Protein AF-A0A9P5RFR4-F1 (afdb_monomer_lite)

Radius of gyration: 17.49 Å; chains: 1; bounding box: 47×39×43 Å

pLDDT: mean 76.31, std 10.12, range [48.72, 90.56]

Structure (mmCIF, N/CA/C/O backbone):
data_AF-A0A9P5RFR4-F1
#
_entry.id   AF-A0A9P5RFR4-F1
#
loop_
_atom_site.group_PDB
_atom_site.id
_atom_site.type_symbol
_atom_site.label_atom_id
_atom_site.label_alt_id
_atom_site.label_comp_id
_atom_site.label_asym_id
_atom_site.label_entity_id
_atom_site.label_seq_id
_atom_site.pdbx_PDB_ins_code
_atom_site.Cartn_x
_atom_site.Cartn_y
_atom_site.Cartn_z
_atom_site.occupancy
_atom_site.B_iso_or_equiv
_atom_site.auth_seq_id
_atom_site.auth_comp_id
_atom_site.auth_asym_id
_atom_site.auth_atom_id
_atom_site.pdbx_PDB_model_num
ATOM 1 N N . MET A 1 1 ? 25.884 -5.441 2.418 1.00 59.91 1 MET A N 1
ATOM 2 C CA . MET A 1 1 ? 25.014 -5.527 1.224 1.00 59.91 1 MET A CA 1
ATOM 3 C C . MET A 1 1 ? 25.621 -4.673 0.125 1.00 59.91 1 MET A C 1
ATOM 5 O O . MET A 1 1 ? 25.937 -3.526 0.399 1.00 59.91 1 MET A O 1
ATOM 9 N N . GLY A 1 2 ? 25.816 -5.210 -1.082 1.00 60.06 2 GLY A N 1
ATOM 10 C CA . GLY A 1 2 ? 26.403 -4.488 -2.225 1.00 60.06 2 GLY A CA 1
ATOM 11 C C . GLY A 1 2 ? 25.474 -3.459 -2.882 1.00 60.06 2 GLY A C 1
ATOM 12 O O . GLY A 1 2 ? 25.513 -3.308 -4.097 1.00 60.06 2 GLY A O 1
ATOM 13 N N . ILE A 1 3 ? 24.608 -2.799 -2.108 1.00 62.34 3 ILE A N 1
ATOM 14 C CA . ILE A 1 3 ? 23.702 -1.766 -2.615 1.00 62.34 3 ILE A CA 1
ATOM 15 C C . ILE A 1 3 ? 24.493 -0.448 -2.650 1.00 62.34 3 ILE A C 1
ATOM 17 O O . ILE A 1 3 ? 24.988 -0.027 -1.601 1.00 62.34 3 ILE A O 1
ATOM 21 N N . PRO A 1 4 ? 24.661 0.191 -3.822 1.00 65.25 4 PRO A N 1
ATOM 22 C CA . PRO A 1 4 ? 25.277 1.510 -3.921 1.00 65.25 4 PRO A CA 1
ATOM 23 C C . PRO A 1 4 ? 24.532 2.536 -3.058 1.00 65.25 4 PRO A C 1
ATOM 25 O O . PRO A 1 4 ? 23.321 2.430 -2.867 1.00 65.25 4 PRO A O 1
ATOM 28 N N . GLY A 1 5 ? 25.243 3.548 -2.552 1.00 65.81 5 GLY A N 1
ATOM 29 C CA . GLY A 1 5 ? 24.602 4.657 -1.841 1.00 65.81 5 GLY A CA 1
ATOM 30 C C . GLY A 1 5 ? 23.569 5.385 -2.723 1.00 65.81 5 GLY A C 1
ATOM 31 O O . GLY A 1 5 ? 23.689 5.337 -3.951 1.00 65.81 5 GLY A O 1
ATOM 32 N N . PRO A 1 6 ? 22.571 6.069 -2.129 1.00 64.62 6 PRO A N 1
ATOM 33 C CA . PRO A 1 6 ? 21.540 6.772 -2.884 1.00 64.62 6 PRO A CA 1
ATOM 34 C C . PRO A 1 6 ? 22.154 7.766 -3.875 1.00 64.62 6 PRO A C 1
ATOM 36 O O . PRO A 1 6 ? 22.923 8.648 -3.494 1.00 64.62 6 PRO A O 1
ATOM 39 N N . LEU A 1 7 ? 21.789 7.642 -5.149 1.00 63.62 7 LEU A N 1
ATOM 40 C CA . LEU A 1 7 ? 22.052 8.662 -6.158 1.00 63.62 7 LEU A CA 1
ATOM 41 C C . LEU A 1 7 ? 20.819 9.562 -6.204 1.00 63.62 7 LEU A C 1
ATOM 43 O O . LEU A 1 7 ? 19.751 9.122 -6.626 1.00 63.62 7 LEU A O 1
ATOM 47 N N . GLY A 1 8 ? 20.945 10.793 -5.705 1.00 63.56 8 GLY A N 1
ATOM 48 C CA . GLY A 1 8 ? 19.816 11.718 -5.607 1.00 63.56 8 GLY A CA 1
ATOM 49 C C . GLY A 1 8 ? 19.079 11.886 -6.941 1.00 63.56 8 GLY A C 1
ATOM 50 O O . GLY A 1 8 ? 19.713 11.967 -7.990 1.00 63.56 8 GLY A O 1
ATOM 51 N N . GLY A 1 9 ? 17.744 11.915 -6.890 1.00 65.62 9 GLY A N 1
ATOM 52 C CA . GLY A 1 9 ? 16.885 12.082 -8.070 1.00 65.62 9 GLY A CA 1
ATOM 53 C C . GLY A 1 9 ? 16.662 10.822 -8.914 1.00 65.62 9 GLY A C 1
ATOM 54 O O . GLY A 1 9 ? 15.984 10.901 -9.930 1.00 65.62 9 GLY A O 1
ATOM 55 N N . HIS A 1 10 ? 17.193 9.660 -8.521 1.00 74.50 10 HIS A N 1
ATOM 56 C CA . HIS A 1 10 ? 17.002 8.410 -9.260 1.00 74.50 10 HIS A CA 1
ATOM 57 C C . HIS A 1 10 ? 16.338 7.333 -8.410 1.00 74.50 10 HIS A C 1
ATOM 59 O O . HIS A 1 10 ? 16.738 7.101 -7.268 1.00 74.50 10 HIS A O 1
ATOM 65 N N . LEU A 1 11 ? 15.411 6.587 -9.013 1.00 78.12 11 LEU A N 1
ATOM 66 C CA . LEU A 1 11 ? 14.945 5.327 -8.446 1.00 78.12 11 LEU A CA 1
ATOM 67 C C . LEU A 1 11 ? 15.770 4.142 -8.976 1.00 78.12 11 LEU A C 1
ATOM 69 O O . LEU A 1 11 ? 15.926 3.942 -10.185 1.00 78.12 11 LEU A O 1
ATOM 73 N N . GLN A 1 12 ? 16.312 3.347 -8.054 1.00 80.12 12 GLN A N 1
ATOM 74 C CA . GLN A 1 12 ? 17.014 2.095 -8.337 1.00 80.12 12 GLN A CA 1
ATOM 75 C C . GLN A 1 12 ? 16.334 0.966 -7.577 1.00 80.12 12 GLN A C 1
ATOM 77 O O . GLN A 1 12 ? 16.091 1.082 -6.377 1.00 80.12 12 GLN A O 1
ATOM 82 N N . VAL A 1 13 ? 16.042 -0.128 -8.273 1.00 79.75 13 VAL A N 1
ATOM 83 C CA . VAL A 1 13 ? 15.411 -1.301 -7.668 1.00 79.75 13 VAL A CA 1
ATOM 84 C C . VAL A 1 13 ? 16.367 -2.474 -7.745 1.00 79.75 13 VAL A C 1
ATOM 86 O O . VAL A 1 13 ? 16.979 -2.730 -8.784 1.00 79.75 13 VAL A O 1
ATOM 89 N N . PHE A 1 14 ? 16.484 -3.183 -6.628 1.00 81.69 14 PHE A N 1
ATOM 90 C CA . PHE A 1 14 ? 17.319 -4.363 -6.483 1.00 81.69 14 PHE A CA 1
ATOM 91 C C . PHE A 1 14 ? 16.462 -5.534 -6.010 1.00 81.69 14 PHE A C 1
ATOM 93 O O . PHE A 1 14 ? 15.569 -5.359 -5.182 1.00 81.69 14 PHE A O 1
ATOM 100 N N . SER A 1 15 ? 16.756 -6.731 -6.504 1.00 78.31 15 SER A N 1
ATOM 101 C CA . SER A 1 15 ? 16.204 -7.980 -5.993 1.00 78.31 15 SER A CA 1
ATOM 102 C C . SER A 1 15 ? 17.200 -8.618 -5.042 1.00 78.31 15 SER A C 1
ATOM 104 O O . SER A 1 15 ? 18.406 -8.601 -5.295 1.00 78.31 15 SER A O 1
ATOM 106 N N . VAL A 1 16 ? 16.693 -9.236 -3.982 1.00 77.12 16 VAL A N 1
ATOM 107 C CA . VAL A 1 16 ? 17.491 -10.048 -3.067 1.00 77.12 16 VAL A CA 1
ATOM 108 C C . VAL A 1 16 ? 16.859 -11.430 -3.012 1.00 77.12 16 VAL A C 1
ATOM 110 O O . VAL A 1 16 ? 15.673 -11.563 -2.717 1.00 77.12 16 VAL A O 1
ATOM 113 N N . ALA A 1 17 ? 17.639 -12.459 -3.330 1.00 74.19 17 ALA A N 1
ATOM 114 C CA . ALA A 1 17 ? 17.174 -13.832 -3.232 1.00 74.19 17 ALA A CA 1
ATOM 115 C C . ALA A 1 17 ? 17.210 -14.281 -1.762 1.00 74.19 17 ALA A C 1
ATOM 117 O O . ALA A 1 17 ? 18.242 -14.184 -1.101 1.00 74.19 17 ALA A O 1
ATOM 118 N N . LEU A 1 18 ? 16.077 -14.763 -1.244 1.00 72.75 18 LEU A N 1
ATOM 119 C CA . LEU A 1 18 ? 15.946 -15.198 0.155 1.00 72.75 18 LEU A CA 1
ATOM 120 C C . LEU A 1 18 ? 16.369 -16.660 0.384 1.00 72.75 18 LEU A C 1
ATOM 122 O O . LEU A 1 18 ? 16.330 -17.147 1.507 1.00 72.75 18 LEU A O 1
ATOM 126 N N . ASN A 1 19 ? 16.771 -17.374 -0.668 1.00 76.56 19 ASN A N 1
ATOM 127 C CA . ASN A 1 19 ? 17.153 -18.787 -0.611 1.00 76.56 19 ASN A CA 1
ATOM 128 C C . ASN A 1 19 ? 18.567 -19.038 -0.046 1.00 76.56 19 ASN A C 1
ATOM 130 O O . ASN A 1 19 ? 18.929 -20.194 0.156 1.00 76.56 19 ASN A O 1
ATOM 134 N N . ALA A 1 20 ? 19.355 -17.990 0.213 1.00 65.56 20 ALA A N 1
ATOM 135 C CA . ALA A 1 20 ? 20.672 -18.073 0.845 1.00 65.56 20 ALA A CA 1
ATOM 136 C C . ALA A 1 20 ? 20.887 -16.868 1.790 1.00 65.56 20 ALA A C 1
ATOM 138 O O . ALA A 1 20 ? 21.514 -15.880 1.397 1.00 65.56 20 ALA A O 1
ATOM 139 N N . PRO A 1 21 ? 20.343 -16.908 3.024 1.00 59.78 21 PRO A N 1
ATOM 140 C CA . PRO A 1 21 ? 20.325 -15.760 3.939 1.00 59.78 21 PRO A CA 1
ATOM 141 C C . PRO A 1 21 ? 21.724 -15.278 4.358 1.00 59.78 21 PRO A C 1
ATOM 143 O O . PRO A 1 21 ? 21.894 -14.103 4.674 1.00 59.78 21 PRO A O 1
ATOM 146 N N . ASP A 1 22 ? 22.736 -16.145 4.285 1.00 65.44 22 ASP A N 1
ATOM 147 C CA . ASP A 1 22 ? 24.124 -15.803 4.624 1.00 65.44 22 ASP A CA 1
ATOM 148 C C . ASP A 1 22 ? 24.857 -15.062 3.489 1.00 65.44 22 ASP A C 1
ATOM 150 O O . ASP A 1 22 ? 25.919 -14.474 3.694 1.00 65.44 22 ASP A O 1
ATOM 154 N N . THR A 1 23 ? 24.285 -15.047 2.280 1.00 61.81 23 THR A N 1
ATOM 155 C CA . THR A 1 23 ? 24.855 -14.401 1.089 1.00 61.81 23 THR A CA 1
ATOM 156 C C . THR A 1 23 ? 23.807 -13.548 0.382 1.00 61.81 23 THR A C 1
ATOM 158 O O . THR A 1 23 ? 23.532 -13.730 -0.805 1.00 61.81 23 THR A O 1
ATOM 161 N N . LEU A 1 24 ? 23.205 -12.601 1.108 1.00 67.94 24 LEU A N 1
ATOM 162 C CA . LEU A 1 24 ? 22.269 -11.624 0.543 1.00 67.94 24 LEU A CA 1
ATOM 163 C C . LEU A 1 24 ? 23.008 -10.673 -0.417 1.00 67.94 24 LEU A C 1
ATOM 165 O O . LEU A 1 24 ? 23.463 -9.584 -0.047 1.00 67.94 24 LEU A O 1
ATOM 169 N N . VAL A 1 25 ? 23.153 -11.105 -1.669 1.00 77.44 25 VAL A N 1
ATOM 170 C CA . VAL A 1 25 ? 23.670 -10.290 -2.770 1.00 77.44 25 VAL A CA 1
ATOM 171 C C . VAL A 1 25 ? 22.486 -9.623 -3.459 1.00 77.44 25 VAL A C 1
ATOM 173 O O . VAL A 1 25 ? 21.620 -10.288 -4.021 1.00 77.44 25 VAL A O 1
ATOM 176 N N . ALA A 1 26 ? 22.452 -8.294 -3.403 1.00 79.38 26 ALA A N 1
ATOM 177 C CA . ALA A 1 26 ? 21.474 -7.501 -4.130 1.00 79.38 26 ALA A CA 1
ATOM 178 C C . ALA A 1 26 ? 21.838 -7.471 -5.622 1.00 79.38 26 ALA A C 1
ATOM 180 O O . ALA A 1 26 ? 22.958 -7.105 -5.982 1.00 79.38 26 ALA A O 1
ATOM 181 N N . THR A 1 27 ? 20.897 -7.836 -6.488 1.00 81.88 27 THR A N 1
ATOM 182 C CA . THR A 1 27 ? 21.052 -7.763 -7.946 1.00 81.88 27 THR A CA 1
ATOM 183 C C . THR A 1 27 ? 20.254 -6.575 -8.480 1.00 81.88 27 THR A C 1
ATOM 185 O O . THR A 1 27 ? 19.075 -6.465 -8.148 1.00 81.88 27 THR A O 1
ATOM 188 N N . PRO A 1 28 ? 20.846 -5.672 -9.283 1.00 80.81 28 PRO A N 1
ATOM 189 C CA . PRO A 1 28 ? 20.097 -4.588 -9.913 1.00 80.81 28 PRO A CA 1
ATOM 190 C C . PRO A 1 28 ? 19.003 -5.148 -10.829 1.00 80.81 28 PRO A C 1
ATOM 192 O O . PRO A 1 28 ? 19.283 -5.984 -11.684 1.00 80.81 28 PRO A O 1
ATOM 195 N N . VAL A 1 29 ? 17.773 -4.672 -10.654 1.00 81.06 29 VAL A N 1
ATOM 196 C CA . VAL A 1 29 ? 16.603 -5.060 -11.462 1.00 81.06 29 VAL A CA 1
ATOM 197 C C . VAL A 1 29 ? 16.269 -3.969 -12.464 1.00 81.06 29 VAL A C 1
ATOM 199 O O . VAL A 1 29 ? 15.939 -4.256 -13.606 1.00 81.06 29 VAL A O 1
ATOM 202 N N . GLY A 1 30 ? 16.383 -2.709 -12.054 1.00 76.12 30 GLY A N 1
ATOM 203 C CA . GLY A 1 30 ? 16.073 -1.584 -12.916 1.00 76.12 30 GLY A CA 1
ATOM 204 C C . GLY A 1 30 ? 16.635 -0.281 -12.377 1.00 76.12 30 GLY A C 1
ATOM 205 O O . GLY A 1 30 ? 16.820 -0.104 -11.168 1.00 76.12 30 GLY A O 1
ATOM 206 N N . LYS A 1 31 ? 16.882 0.647 -13.299 1.00 76.19 31 LYS A N 1
ATOM 207 C CA . LYS A 1 31 ? 17.181 2.043 -13.000 1.00 76.19 31 L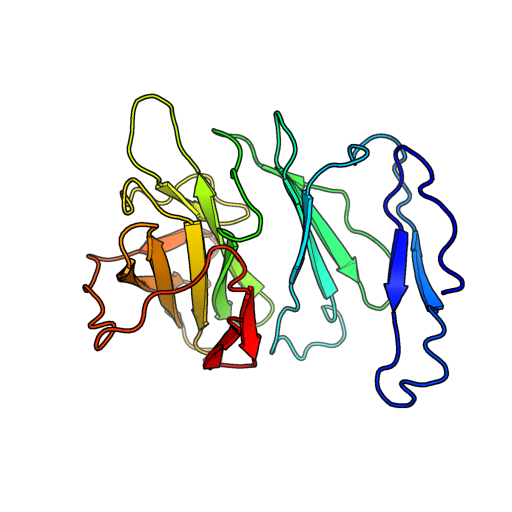YS A CA 1
ATOM 208 C C . LYS A 1 31 ? 16.239 2.920 -13.806 1.00 76.19 31 LYS A C 1
ATOM 210 O O . LYS A 1 31 ? 16.100 2.747 -15.015 1.00 76.19 31 LYS A O 1
ATOM 215 N N . GLU A 1 32 ? 15.622 3.864 -13.126 1.00 71.62 32 GLU A N 1
ATOM 216 C CA . GLU A 1 32 ? 14.763 4.844 -13.760 1.00 71.62 32 GLU A CA 1
ATOM 217 C C . GLU A 1 32 ? 15.539 5.738 -14.746 1.00 71.62 32 GLU A C 1
ATOM 219 O O . GLU A 1 32 ? 16.709 6.076 -14.535 1.00 71.62 32 GLU A O 1
ATOM 224 N N . GLN A 1 33 ? 14.863 6.140 -15.824 1.00 66.06 33 GLN A N 1
ATOM 225 C CA . GLN A 1 33 ? 15.418 6.988 -16.876 1.00 66.06 33 GLN A CA 1
ATOM 226 C C . GLN A 1 33 ? 15.203 8.499 -16.645 1.00 66.06 33 GLN A C 1
ATOM 228 O O . GLN A 1 33 ? 15.908 9.295 -17.262 1.00 66.06 33 GLN A O 1
ATOM 233 N N . VAL A 1 34 ? 14.285 8.918 -15.758 1.00 68.44 34 VAL A N 1
ATOM 234 C CA . VAL A 1 34 ? 13.906 10.335 -15.567 1.00 68.44 34 VAL A CA 1
ATOM 235 C C . VAL A 1 34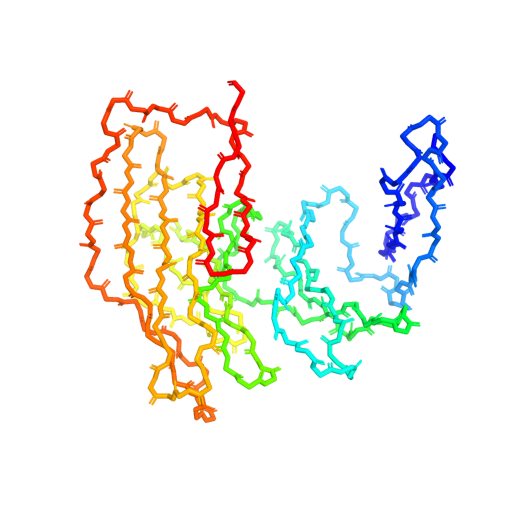 ? 14.408 10.882 -14.223 1.00 68.44 34 VAL A C 1
ATOM 237 O O . VAL A 1 34 ? 13.790 10.726 -13.185 1.00 68.44 34 VAL A O 1
ATOM 240 N N . ALA A 1 35 ? 15.535 11.592 -14.240 1.00 66.25 35 ALA A N 1
ATOM 241 C CA . ALA A 1 35 ? 16.310 11.962 -13.044 1.00 66.25 35 ALA A CA 1
ATOM 242 C C . ALA A 1 35 ? 15.693 13.013 -12.083 1.00 66.25 35 ALA A C 1
ATOM 244 O O . ALA A 1 35 ? 16.395 13.520 -11.207 1.00 66.25 35 ALA A O 1
ATOM 245 N N . THR A 1 36 ? 14.436 13.426 -12.261 1.00 73.44 36 THR A N 1
ATOM 246 C CA . THR A 1 36 ? 13.852 14.562 -11.514 1.00 73.44 36 THR A CA 1
ATOM 247 C C . THR A 1 36 ? 12.487 14.288 -10.898 1.00 73.44 36 THR A C 1
ATOM 249 O O . THR A 1 36 ? 11.940 15.170 -10.236 1.00 73.44 36 THR A O 1
ATOM 252 N N . THR A 1 37 ? 11.928 13.094 -11.089 1.00 78.44 37 THR A N 1
ATOM 253 C CA . THR A 1 37 ? 10.571 12.796 -10.620 1.00 78.44 37 THR A CA 1
ATOM 254 C C . THR A 1 37 ? 10.543 12.307 -9.174 1.00 78.44 37 THR A C 1
ATOM 256 O O . THR A 1 37 ? 9.600 12.609 -8.447 1.00 78.44 37 THR A O 1
ATOM 259 N N . TRP A 1 38 ? 11.583 11.602 -8.721 1.00 80.81 38 TRP A N 1
ATOM 260 C CA . TRP A 1 38 ? 11.599 10.991 -7.391 1.00 80.81 38 TRP A CA 1
ATOM 261 C C . TRP A 1 38 ? 12.359 11.850 -6.391 1.00 80.81 38 TRP A C 1
ATOM 263 O O . TRP A 1 38 ? 13.513 12.233 -6.594 1.00 80.81 38 TRP A O 1
ATOM 273 N N . ALA A 1 39 ? 11.708 12.121 -5.266 1.00 79.88 39 ALA A N 1
ATOM 274 C CA . ALA A 1 39 ? 12.302 12.848 -4.163 1.00 79.88 39 ALA A CA 1
ATOM 275 C C . ALA A 1 39 ? 13.258 11.950 -3.365 1.00 79.88 39 ALA A C 1
ATOM 277 O O . ALA A 1 39 ? 12.958 10.791 -3.067 1.00 79.88 39 ALA A O 1
ATOM 278 N N . VAL A 1 40 ? 14.395 12.526 -2.976 1.00 76.31 40 VAL A N 1
ATOM 279 C CA . VAL A 1 40 ? 15.325 11.922 -2.015 1.00 76.31 40 VAL A CA 1
ATOM 280 C C . VAL A 1 40 ? 14.637 11.867 -0.643 1.00 76.31 40 VAL A C 1
ATOM 282 O O . VAL A 1 40 ? 13.925 12.800 -0.273 1.00 76.31 40 VAL A O 1
ATOM 285 N N . ASP A 1 41 ? 14.797 10.752 0.074 1.00 75.81 41 ASP A N 1
ATOM 286 C CA . ASP A 1 41 ? 14.226 10.479 1.409 1.00 75.81 41 ASP A CA 1
ATOM 287 C C . ASP A 1 41 ? 12.689 10.414 1.508 1.00 75.81 41 ASP A C 1
ATOM 289 O O . ASP A 1 41 ? 12.125 10.350 2.605 1.00 75.81 41 ASP A O 1
ATOM 293 N N . ALA A 1 42 ? 11.975 10.402 0.381 1.00 82.25 42 ALA A N 1
ATOM 294 C CA . ALA A 1 42 ? 10.536 10.172 0.398 1.00 82.25 42 ALA A CA 1
ATOM 295 C C . ALA A 1 42 ? 10.209 8.699 0.693 1.00 82.25 42 ALA A C 1
ATOM 297 O O . ALA A 1 42 ? 10.926 7.781 0.291 1.00 82.25 42 ALA A O 1
ATOM 298 N N . LYS A 1 43 ? 9.090 8.466 1.391 1.00 85.12 43 LYS A N 1
ATOM 299 C CA . LYS A 1 43 ? 8.647 7.109 1.735 1.00 85.12 43 LYS A CA 1
ATOM 300 C C . LYS A 1 43 ? 8.251 6.371 0.461 1.00 85.12 43 LYS A C 1
ATOM 302 O O . LYS A 1 43 ? 7.353 6.822 -0.249 1.00 85.12 43 LYS A O 1
ATOM 307 N N . LEU A 1 44 ? 8.895 5.236 0.212 1.00 86.56 44 LEU A N 1
ATOM 308 C CA . LEU A 1 44 ? 8.618 4.357 -0.917 1.00 86.56 44 LEU A CA 1
ATOM 309 C C . LEU A 1 44 ? 7.953 3.069 -0.423 1.00 86.56 44 LEU A C 1
ATOM 311 O O . LEU A 1 44 ? 8.274 2.570 0.656 1.00 86.56 44 LEU A O 1
ATOM 315 N N . ALA A 1 45 ? 7.049 2.522 -1.223 1.00 84.88 45 ALA A N 1
ATOM 316 C CA . ALA A 1 45 ? 6.577 1.157 -1.081 1.00 84.88 45 ALA A CA 1
ATOM 317 C C . ALA A 1 45 ? 6.461 0.476 -2.443 1.00 84.88 45 ALA A C 1
ATOM 319 O O . ALA A 1 45 ? 6.271 1.128 -3.472 1.00 84.88 45 ALA A O 1
ATOM 320 N N . CYS A 1 46 ? 6.585 -0.846 -2.407 1.00 83.69 46 CYS A N 1
ATOM 321 C CA . CYS A 1 46 ? 6.518 -1.728 -3.558 1.00 83.69 46 CYS A CA 1
ATOM 322 C C . CYS A 1 46 ? 5.375 -2.714 -3.326 1.00 83.69 46 CYS A C 1
ATOM 324 O O . CYS A 1 46 ? 5.362 -3.395 -2.301 1.00 83.69 46 CYS A O 1
ATOM 326 N N . PHE A 1 47 ? 4.446 -2.813 -4.271 1.00 81.06 47 PHE A N 1
ATOM 327 C CA . PHE A 1 47 ? 3.320 -3.736 -4.195 1.00 81.06 47 PHE A CA 1
ATOM 328 C C . PHE A 1 47 ? 3.357 -4.675 -5.390 1.00 81.06 47 PHE A C 1
ATOM 330 O O . PHE A 1 47 ? 3.415 -4.246 -6.542 1.00 81.06 47 PHE A O 1
ATOM 337 N N . SER A 1 48 ? 3.334 -5.973 -5.114 1.00 76.94 48 SER A N 1
ATOM 338 C CA . SER A 1 48 ? 3.179 -6.985 -6.151 1.00 76.94 48 SER A CA 1
ATOM 339 C C . SER A 1 48 ? 1.710 -7.101 -6.543 1.00 76.94 48 SER A C 1
ATOM 341 O O . SER A 1 48 ? 0.848 -7.193 -5.670 1.00 76.94 48 SER A O 1
ATOM 343 N N . TYR A 1 49 ? 1.433 -7.213 -7.836 1.00 75.25 49 TYR A N 1
ATOM 344 C CA . TYR A 1 49 ? 0.110 -7.553 -8.350 1.00 75.25 49 TYR A CA 1
ATOM 345 C C . TYR A 1 49 ? -0.131 -9.062 -8.178 1.00 75.25 49 TYR A C 1
ATOM 347 O O . TYR A 1 49 ? -0.030 -9.817 -9.139 1.00 75.25 49 TYR A O 1
ATOM 355 N N . GLY A 1 50 ? -0.365 -9.516 -6.941 1.00 61.06 50 GLY A N 1
ATOM 356 C CA . GLY A 1 50 ? -0.178 -10.899 -6.458 1.00 61.06 50 GLY A CA 1
ATOM 357 C C . GLY A 1 50 ? -0.839 -12.077 -7.204 1.00 61.06 50 GLY A C 1
ATOM 358 O O . GLY A 1 50 ? -0.666 -13.210 -6.766 1.00 61.06 50 GLY A O 1
ATOM 359 N N . ALA A 1 51 ? -1.560 -11.866 -8.309 1.00 53.78 51 ALA A N 1
ATOM 360 C CA . ALA A 1 51 ? -2.141 -12.926 -9.141 1.00 53.78 51 ALA A CA 1
ATOM 361 C C . ALA A 1 51 ? -2.351 -12.557 -10.623 1.00 53.78 51 ALA A C 1
ATOM 363 O O . ALA A 1 51 ? -3.017 -13.296 -11.349 1.00 53.78 51 ALA A O 1
ATOM 364 N N . ILE A 1 52 ? -1.803 -11.435 -11.100 1.00 61.62 52 ILE A N 1
ATOM 365 C CA . ILE A 1 52 ? -1.859 -11.108 -12.529 1.00 61.62 52 ILE A CA 1
ATOM 366 C C . ILE A 1 52 ? -0.812 -11.981 -13.236 1.00 61.62 52 ILE A C 1
ATOM 368 O O . ILE A 1 52 ? 0.347 -11.610 -13.368 1.00 61.62 52 ILE A O 1
ATOM 372 N N . THR A 1 53 ? -1.206 -13.191 -13.645 1.00 51.03 53 THR A N 1
ATOM 373 C CA . THR A 1 53 ? -0.298 -14.211 -14.208 1.00 51.03 53 THR A CA 1
ATOM 374 C C . THR A 1 53 ? 0.120 -13.945 -15.654 1.00 51.03 53 THR A C 1
ATOM 376 O O . THR A 1 53 ? 0.866 -14.730 -16.242 1.00 51.03 53 THR A O 1
ATOM 379 N N . SER A 1 54 ? -0.385 -12.885 -16.284 1.00 55.25 54 SER A N 1
ATOM 380 C CA . SER A 1 54 ? 0.031 -12.524 -17.635 1.00 55.25 54 SER A CA 1
ATOM 381 C C . SER A 1 54 ? 1.474 -12.024 -17.610 1.00 55.25 54 SER A C 1
ATOM 383 O O . SER A 1 54 ? 1.762 -10.979 -17.034 1.00 55.25 54 SER A O 1
ATOM 385 N N . LEU A 1 55 ? 2.363 -12.746 -18.295 1.00 48.84 55 LEU A N 1
ATOM 386 C CA . LEU A 1 55 ? 3.808 -12.484 -18.364 1.00 48.84 55 LEU A CA 1
ATOM 387 C C . LEU A 1 55 ? 4.175 -11.047 -18.787 1.00 48.84 55 LEU A C 1
ATOM 389 O O . LEU A 1 55 ? 5.246 -10.568 -18.429 1.00 48.84 55 LEU A O 1
ATOM 393 N N . GLN A 1 56 ? 3.293 -10.347 -19.511 1.00 50.88 56 GLN A N 1
ATOM 394 C CA . GLN A 1 56 ? 3.473 -8.935 -19.882 1.00 50.88 56 GLN A CA 1
ATOM 395 C C . GLN A 1 56 ? 3.346 -7.950 -18.708 1.00 50.88 56 GLN A C 1
ATOM 397 O O . GLN A 1 56 ? 3.818 -6.826 -18.829 1.00 50.88 56 GLN A O 1
ATOM 402 N N . TYR A 1 57 ? 2.751 -8.364 -17.587 1.00 54.41 57 TYR A N 1
ATOM 403 C CA . TYR A 1 57 ? 2.402 -7.507 -16.449 1.00 54.41 57 TYR A CA 1
ATOM 404 C C . TYR A 1 57 ? 2.957 -8.040 -15.123 1.00 54.41 57 TYR A C 1
ATOM 406 O O . TYR A 1 57 ? 2.417 -7.731 -14.061 1.00 54.41 57 TYR A O 1
ATOM 414 N N . ASN A 1 58 ? 4.039 -8.833 -15.171 1.00 61.38 58 ASN A N 1
ATOM 415 C CA . ASN A 1 58 ? 4.865 -9.145 -13.998 1.00 61.38 58 ASN A CA 1
ATOM 416 C C . ASN A 1 58 ? 5.580 -7.872 -13.541 1.00 61.38 58 ASN A C 1
ATOM 418 O O . ASN A 1 58 ? 6.794 -7.719 -13.696 1.00 61.38 58 ASN A O 1
ATOM 422 N N . SER A 1 59 ? 4.788 -6.938 -13.049 1.00 75.88 59 SER A N 1
ATOM 423 C CA . SER A 1 59 ? 5.212 -5.612 -12.683 1.00 75.88 59 SER A CA 1
ATOM 424 C C . SER A 1 59 ? 5.085 -5.454 -11.177 1.00 75.88 59 SER A C 1
ATOM 426 O O . SER A 1 59 ? 4.371 -6.193 -10.499 1.00 75.88 59 SER A O 1
ATOM 428 N N . ILE A 1 60 ? 5.826 -4.507 -10.633 1.00 82.94 60 ILE A N 1
ATOM 429 C CA . ILE A 1 60 ? 5.718 -4.090 -9.243 1.00 82.94 60 ILE A CA 1
ATOM 430 C C . ILE A 1 60 ? 5.216 -2.658 -9.276 1.00 82.94 60 ILE A C 1
ATOM 432 O O . ILE A 1 60 ? 5.827 -1.811 -9.929 1.00 82.94 60 ILE A O 1
ATOM 436 N N . LEU A 1 61 ? 4.117 -2.387 -8.576 1.00 85.38 61 LEU A N 1
ATOM 437 C CA . LEU A 1 61 ? 3.659 -1.024 -8.373 1.00 85.38 61 LEU A CA 1
ATOM 438 C C . LEU A 1 61 ? 4.586 -0.355 -7.367 1.00 85.38 61 LEU A C 1
ATOM 440 O O . LEU A 1 61 ? 4.697 -0.777 -6.216 1.00 85.38 61 LEU A O 1
ATOM 444 N N . LEU A 1 62 ? 5.230 0.708 -7.809 1.00 88.12 62 LEU A N 1
ATOM 445 C CA . LEU A 1 62 ? 6.062 1.571 -6.997 1.00 88.12 62 LEU A CA 1
ATOM 446 C C . LEU A 1 62 ? 5.251 2.788 -6.611 1.00 88.12 62 LEU A C 1
ATOM 448 O O . LEU A 1 62 ? 4.638 3.432 -7.461 1.00 88.12 62 LEU A O 1
ATOM 452 N N . VAL A 1 63 ? 5.275 3.112 -5.326 1.00 88.12 63 VAL A N 1
ATOM 453 C CA . VAL A 1 63 ? 4.547 4.246 -4.775 1.00 88.12 63 VAL A CA 1
ATOM 454 C C . VAL A 1 63 ? 5.479 5.057 -3.908 1.00 88.12 63 VAL A C 1
ATOM 456 O O . VAL A 1 63 ? 5.948 4.571 -2.880 1.00 88.12 63 VAL A O 1
ATOM 459 N N . GLN A 1 64 ? 5.713 6.306 -4.296 1.00 88.25 64 GLN A N 1
ATOM 460 C CA . GLN A 1 64 ? 6.429 7.270 -3.476 1.00 88.25 64 GLN A CA 1
ATOM 461 C C . GLN A 1 64 ? 5.466 8.325 -2.950 1.00 88.25 64 GLN A C 1
ATOM 463 O O . GLN A 1 64 ? 4.879 9.098 -3.707 1.00 88.25 64 GLN A O 1
ATOM 468 N N . VAL A 1 65 ? 5.347 8.378 -1.628 1.00 87.25 65 VAL A N 1
ATOM 469 C CA . VAL A 1 65 ? 4.613 9.426 -0.924 1.00 87.25 65 VAL A CA 1
ATOM 470 C C . VAL A 1 65 ? 5.533 10.629 -0.746 1.00 87.25 65 VAL A C 1
ATOM 472 O O . VAL A 1 65 ? 6.402 10.642 0.131 1.00 87.25 65 VAL A O 1
ATOM 475 N N . GLY A 1 66 ? 5.348 11.635 -1.597 1.00 80.19 66 GLY A N 1
ATOM 476 C CA . GLY A 1 66 ? 6.009 12.929 -1.487 1.00 80.19 66 GLY A CA 1
ATOM 477 C C . GLY A 1 66 ? 5.236 13.916 -0.608 1.00 80.19 66 GLY A C 1
ATOM 478 O O . GLY A 1 66 ? 4.083 13.704 -0.232 1.00 80.19 66 GLY A O 1
ATOM 479 N N . LYS A 1 67 ? 5.879 15.045 -0.286 1.00 73.62 67 LYS A N 1
ATOM 480 C CA . LYS A 1 67 ? 5.281 16.115 0.538 1.00 73.62 67 LYS A CA 1
ATOM 481 C C . LYS A 1 67 ? 4.119 16.834 -0.149 1.00 73.62 67 LYS A C 1
ATOM 483 O O . LYS A 1 67 ? 3.239 17.345 0.536 1.00 73.62 67 LYS A O 1
ATOM 488 N N . THR A 1 68 ? 4.147 16.911 -1.477 1.00 74.00 68 THR A N 1
ATOM 489 C CA . THR A 1 68 ? 3.183 17.662 -2.298 1.00 74.00 68 THR A CA 1
ATOM 490 C C . THR A 1 68 ? 2.411 16.771 -3.262 1.00 74.00 68 THR A C 1
ATOM 492 O O . THR A 1 68 ? 1.254 17.062 -3.548 1.00 74.00 68 THR A O 1
ATOM 495 N N . GLN A 1 69 ? 3.019 15.683 -3.736 1.00 80.06 69 GLN A N 1
ATOM 496 C CA . GLN A 1 69 ? 2.410 14.732 -4.661 1.00 80.06 69 GLN 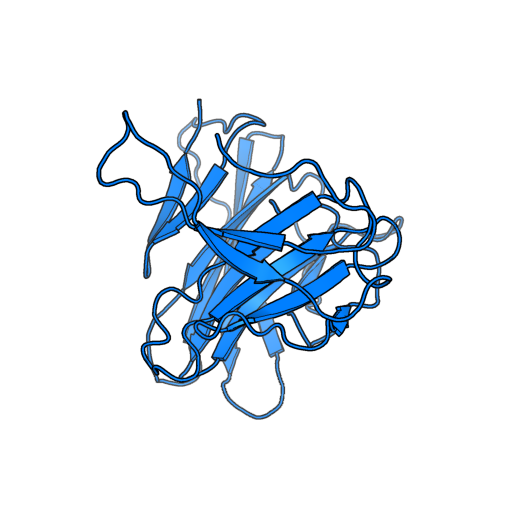A CA 1
ATOM 497 C C . GLN A 1 69 ? 2.808 13.304 -4.304 1.00 80.06 69 GLN A C 1
ATOM 499 O O . GLN A 1 69 ? 3.873 13.062 -3.735 1.00 80.06 69 GLN A O 1
ATOM 504 N N . THR A 1 70 ? 1.933 12.361 -4.641 1.00 84.81 70 THR A N 1
ATOM 505 C CA . THR A 1 70 ? 2.279 10.940 -4.683 1.00 84.81 70 THR A CA 1
ATOM 506 C C . THR A 1 70 ? 2.605 10.573 -6.121 1.00 84.81 70 THR A C 1
ATOM 508 O O . THR A 1 70 ? 1.828 10.893 -7.020 1.00 84.81 70 THR A O 1
ATOM 511 N N . HIS A 1 71 ? 3.734 9.901 -6.325 1.00 86.75 71 HIS A N 1
ATOM 512 C CA . HIS A 1 71 ? 4.123 9.361 -7.623 1.00 86.75 71 HIS A CA 1
ATOM 513 C C . HIS A 1 71 ? 3.944 7.857 -7.635 1.00 86.75 71 HIS A C 1
ATOM 515 O O . HIS A 1 71 ? 4.273 7.172 -6.660 1.00 86.75 71 HIS A O 1
ATOM 521 N N . VAL A 1 72 ? 3.418 7.361 -8.750 1.00 85.75 72 VAL A N 1
ATOM 522 C CA . VAL A 1 72 ? 3.149 5.941 -8.940 1.00 85.75 72 VAL A CA 1
ATOM 523 C C . VAL A 1 72 ? 3.709 5.505 -10.280 1.00 85.75 72 VAL A C 1
ATOM 525 O O . VAL A 1 72 ? 3.545 6.204 -11.276 1.00 85.75 72 VAL A O 1
ATOM 528 N N . ALA A 1 73 ? 4.400 4.377 -10.311 1.00 86.44 73 ALA A N 1
ATOM 529 C CA . ALA A 1 73 ? 4.970 3.830 -11.536 1.00 86.44 73 ALA A CA 1
ATOM 530 C C . ALA A 1 73 ? 4.996 2.311 -11.452 1.00 86.44 73 ALA A C 1
ATOM 532 O O . ALA A 1 73 ? 5.180 1.757 -10.371 1.00 86.44 73 ALA A O 1
ATOM 533 N N . ASN A 1 74 ? 4.874 1.632 -12.585 1.00 85.75 74 ASN A N 1
ATOM 534 C CA . ASN A 1 74 ? 5.178 0.210 -12.636 1.00 85.75 74 ASN A CA 1
ATOM 535 C C . ASN A 1 74 ? 6.653 0.010 -12.955 1.00 85.75 74 ASN A C 1
ATOM 537 O O . ASN A 1 74 ? 7.188 0.646 -13.861 1.00 85.75 74 ASN A O 1
ATOM 541 N N . LEU A 1 75 ? 7.291 -0.915 -12.246 1.00 85.06 75 LEU A N 1
ATOM 542 C CA . LEU A 1 75 ? 8.520 -1.555 -12.693 1.00 85.06 75 LEU A CA 1
ATOM 543 C C . LEU A 1 75 ? 8.155 -2.871 -13.361 1.00 85.06 75 LEU A C 1
ATOM 545 O O . LEU A 1 75 ? 7.659 -3.768 -12.687 1.00 85.06 75 LEU A O 1
ATOM 549 N N . HIS A 1 76 ? 8.424 -3.001 -14.653 1.00 82.88 76 HIS A N 1
ATOM 550 C CA . HIS A 1 76 ? 8.206 -4.238 -15.398 1.00 82.88 76 HIS A CA 1
ATOM 551 C C . HIS A 1 76 ? 9.316 -5.254 -15.131 1.00 82.88 76 HIS A C 1
ATOM 553 O O . HIS A 1 76 ? 10.452 -4.889 -14.830 1.00 82.88 76 HIS A O 1
ATOM 559 N N . SER A 1 77 ? 9.019 -6.539 -15.333 1.00 78.81 77 SER A N 1
ATOM 560 C CA . SER A 1 77 ? 10.004 -7.632 -15.239 1.00 78.81 77 SER A CA 1
ATOM 561 C C . SER A 1 77 ? 11.236 -7.461 -16.142 1.00 78.81 77 SER A C 1
ATOM 563 O O . SER A 1 77 ? 12.286 -8.030 -15.859 1.00 78.81 77 SER A O 1
ATOM 565 N N . SER A 1 78 ? 11.136 -6.648 -17.198 1.00 80.56 78 SER A N 1
ATOM 566 C CA . SER A 1 78 ? 12.255 -6.258 -18.065 1.00 80.56 78 SER A CA 1
ATOM 567 C C . SER A 1 78 ? 13.230 -5.258 -17.426 1.00 80.56 78 SER A C 1
ATOM 569 O O . SER A 1 78 ? 14.247 -4.935 -18.036 1.00 80.56 78 SER A O 1
ATOM 571 N N . GLY A 1 79 ? 12.919 -4.726 -16.240 1.00 80.81 79 GLY A N 1
ATOM 572 C CA . GLY A 1 79 ? 13.690 -3.672 -15.579 1.00 80.81 79 GLY A CA 1
ATOM 573 C C . GLY A 1 79 ? 13.340 -2.251 -16.031 1.00 80.81 79 GLY A C 1
ATOM 574 O O . GLY A 1 79 ? 13.964 -1.288 -15.579 1.00 80.81 79 GLY A O 1
ATOM 575 N N . VAL A 1 80 ? 12.355 -2.110 -16.925 1.00 84.75 80 VAL A N 1
ATOM 576 C CA . VAL A 1 80 ? 11.877 -0.821 -17.443 1.00 84.75 80 VAL A CA 1
ATOM 577 C C . VAL A 1 80 ? 10.801 -0.250 -16.522 1.00 84.75 80 VAL A C 1
ATOM 579 O O . VAL A 1 80 ? 9.923 -0.978 -16.061 1.00 84.75 80 VAL A O 1
ATOM 582 N N . PHE A 1 81 ? 10.859 1.059 -16.282 1.00 85.25 81 PHE A N 1
ATOM 583 C CA . PHE A 1 81 ? 9.852 1.795 -15.520 1.00 85.25 81 PHE A CA 1
ATOM 584 C C . PHE A 1 81 ? 8.856 2.450 -16.473 1.00 85.25 81 PHE A C 1
ATOM 586 O O . PHE A 1 81 ? 9.264 3.038 -17.478 1.00 85.25 81 PHE A O 1
ATOM 593 N N . ASP A 1 82 ? 7.574 2.404 -16.122 1.00 84.12 82 ASP A N 1
ATOM 594 C CA . ASP A 1 82 ? 6.596 3.329 -16.690 1.00 84.12 82 ASP A CA 1
ATOM 595 C C . ASP A 1 82 ? 6.939 4.769 -16.294 1.00 84.12 82 ASP A C 1
ATOM 597 O O . ASP A 1 82 ? 7.569 5.024 -15.261 1.00 84.12 82 ASP A O 1
ATOM 601 N N . TYR A 1 83 ? 6.481 5.727 -17.102 1.00 84.69 83 TYR A N 1
ATOM 602 C CA . TYR A 1 83 ? 6.557 7.130 -16.716 1.00 84.69 83 TYR A CA 1
ATOM 603 C C . TYR A 1 83 ? 5.734 7.349 -15.434 1.00 84.69 83 TYR A C 1
ATOM 605 O O . TYR A 1 83 ? 4.560 6.963 -15.416 1.00 84.69 83 TYR A O 1
ATOM 613 N N . PRO A 1 84 ? 6.297 7.951 -14.369 1.00 85.75 84 PRO A N 1
ATOM 614 C CA . PRO A 1 84 ? 5.566 8.075 -13.120 1.00 85.75 84 PRO A CA 1
ATOM 615 C C . PRO A 1 84 ? 4.348 8.984 -13.279 1.00 85.75 84 PRO A C 1
ATOM 617 O O . PRO A 1 84 ? 4.452 10.130 -13.719 1.00 85.75 84 PRO A O 1
ATOM 620 N N . VAL A 1 85 ? 3.185 8.482 -12.877 1.00 84.69 85 VAL A N 1
ATOM 621 C CA . VAL A 1 85 ? 1.932 9.232 -12.885 1.00 84.69 85 VAL A CA 1
ATOM 622 C C . VAL A 1 85 ? 1.806 9.976 -11.553 1.00 84.69 85 VAL A C 1
ATOM 624 O O . VAL A 1 85 ? 1.867 9.345 -10.492 1.00 84.69 85 VAL A O 1
ATOM 627 N N . PRO A 1 86 ? 1.655 11.312 -11.558 1.00 83.31 86 PRO A N 1
ATOM 628 C CA . PRO A 1 86 ? 1.354 12.054 -10.344 1.00 83.31 86 PRO A CA 1
ATOM 629 C C . PRO A 1 86 ? -0.123 11.878 -9.984 1.00 83.31 86 PRO A C 1
ATOM 631 O O . PRO A 1 86 ? -0.999 12.024 -10.836 1.00 83.31 86 PRO A O 1
ATOM 634 N N . ILE A 1 87 ? -0.407 11.615 -8.712 1.00 76.12 87 ILE A N 1
ATOM 635 C CA . ILE A 1 87 ? -1.773 11.629 -8.182 1.00 76.12 87 ILE A CA 1
ATOM 636 C C . ILE A 1 87 ? -2.025 13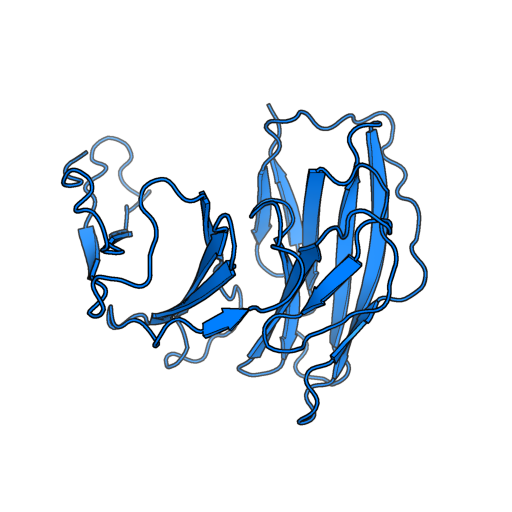.000 -7.532 1.00 76.12 87 ILE A C 1
ATOM 638 O O . ILE A 1 87 ? -1.386 13.312 -6.516 1.00 76.12 87 ILE A O 1
ATOM 642 N N . PRO A 1 88 ? -2.908 13.837 -8.116 1.00 64.56 88 PRO A N 1
ATOM 643 C CA . PRO A 1 88 ? -3.340 15.091 -7.513 1.00 64.56 88 PRO A CA 1
ATOM 644 C C . PRO A 1 88 ? -4.341 14.836 -6.373 1.00 64.56 88 PRO A C 1
ATOM 646 O O . PRO A 1 88 ? -4.993 13.802 -6.338 1.00 64.56 88 PRO A O 1
ATOM 649 N N . GLU A 1 89 ? -4.484 15.825 -5.489 1.00 59.84 89 GLU A N 1
ATOM 650 C CA . GLU A 1 89 ? -5.329 15.851 -4.277 1.00 59.84 89 GLU A CA 1
ATOM 651 C C . GLU A 1 89 ? -4.687 15.315 -2.979 1.00 59.84 89 GLU A C 1
ATOM 653 O O . GLU A 1 89 ? -4.161 14.209 -2.893 1.00 59.84 89 GLU A O 1
ATOM 658 N N . ALA A 1 90 ? -4.706 16.199 -1.968 1.00 58.59 90 ALA A N 1
ATOM 659 C CA . ALA A 1 90 ? -4.446 16.021 -0.535 1.00 58.59 90 ALA A CA 1
ATOM 660 C C . ALA A 1 90 ? -3.521 14.859 -0.116 1.00 58.59 90 ALA A C 1
ATOM 662 O O . ALA A 1 90 ? -3.869 14.090 0.768 1.00 58.59 90 ALA A O 1
ATOM 663 N N . THR A 1 91 ? -2.344 14.741 -0.736 1.00 67.00 91 THR A N 1
ATOM 664 C CA . THR A 1 91 ? -1.226 13.843 -0.383 1.00 67.00 91 THR A CA 1
ATOM 665 C C . THR A 1 91 ? -1.597 12.647 0.487 1.00 67.00 91 THR A C 1
ATOM 667 O O . THR A 1 91 ? -1.668 12.767 1.715 1.00 67.00 91 THR A O 1
ATOM 670 N N . MET A 1 92 ? -1.777 11.478 -0.139 1.00 78.12 92 MET A N 1
ATOM 671 C CA . MET A 1 92 ? -1.717 10.205 0.582 1.00 78.12 92 MET A CA 1
ATOM 672 C C . MET A 1 92 ? -0.588 10.288 1.611 1.00 78.12 92 MET A C 1
ATOM 674 O O . MET A 1 92 ? 0.541 10.622 1.270 1.00 78.12 92 MET A O 1
ATOM 678 N N . LYS A 1 93 ? -0.901 10.093 2.891 1.00 78.56 93 LYS A N 1
ATOM 679 C CA . LYS A 1 93 ? 0.036 10.457 3.970 1.00 78.56 93 LYS A CA 1
ATOM 680 C C . LYS A 1 93 ? 1.039 9.362 4.287 1.00 78.56 93 LYS A C 1
ATOM 682 O O . LYS A 1 93 ? 2.042 9.603 4.961 1.00 78.56 93 LYS A O 1
ATOM 687 N N . SER A 1 94 ? 0.739 8.140 3.868 1.00 85.19 94 SER A N 1
ATOM 688 C CA . SER A 1 94 ? 1.490 6.968 4.276 1.00 85.19 94 SER A CA 1
ATOM 689 C C . SER A 1 94 ? 1.322 5.845 3.273 1.00 85.19 94 SER A C 1
ATOM 691 O O . SER A 1 94 ? 0.210 5.529 2.865 1.00 85.19 94 SER A O 1
ATOM 693 N N . THR A 1 95 ? 2.425 5.177 2.958 1.00 85.94 95 THR A N 1
ATOM 694 C CA . THR A 1 95 ? 2.409 3.906 2.232 1.00 85.94 95 THR A CA 1
ATOM 695 C C . THR A 1 95 ? 1.783 2.773 3.051 1.00 85.94 95 THR A C 1
ATOM 697 O O . THR A 1 95 ? 1.331 1.796 2.473 1.00 85.94 95 THR A O 1
ATOM 700 N N . ARG A 1 96 ? 1.685 2.911 4.384 1.00 87.62 96 ARG A N 1
ATOM 701 C CA . ARG A 1 96 ? 0.956 1.967 5.263 1.00 87.62 96 ARG A CA 1
ATOM 702 C C . ARG A 1 96 ? -0.561 2.082 5.149 1.00 87.62 96 ARG A C 1
ATOM 704 O O . ARG A 1 96 ? -1.277 1.230 5.655 1.00 87.62 96 ARG A O 1
ATOM 711 N N . LEU A 1 97 ? -1.031 3.156 4.525 1.00 87.81 97 LEU A N 1
ATOM 712 C CA . LEU A 1 97 ? -2.436 3.436 4.256 1.00 87.81 97 LEU A CA 1
ATOM 713 C C . LEU A 1 97 ? -2.761 3.221 2.774 1.00 87.81 97 LEU A C 1
ATOM 715 O O . LEU A 1 97 ? -3.683 3.828 2.239 1.00 87.81 97 LEU A O 1
ATOM 719 N N . LEU A 1 98 ? -1.972 2.387 2.105 1.00 86.56 98 LEU A N 1
ATOM 720 C CA . LEU A 1 98 ? -2.203 1.950 0.744 1.00 86.56 98 LEU A CA 1
ATOM 721 C C . LEU A 1 98 ? -2.421 0.448 0.753 1.00 86.56 98 LEU A C 1
ATOM 723 O O . LEU A 1 98 ? -1.662 -0.291 1.379 1.00 86.56 98 LEU A O 1
ATOM 727 N N . THR A 1 99 ? -3.446 -0.005 0.044 1.00 84.62 99 THR A N 1
ATOM 728 C CA . THR A 1 99 ? -3.747 -1.424 -0.000 1.00 84.62 99 THR A CA 1
ATOM 729 C C . THR A 1 99 ? -4.391 -1.867 -1.307 1.00 84.62 99 THR A C 1
ATOM 731 O O . THR A 1 99 ? -5.106 -1.095 -1.947 1.00 84.62 99 THR A O 1
ATOM 734 N N . GLN A 1 100 ? -4.117 -3.107 -1.719 1.00 83.75 100 GLN A N 1
ATOM 735 C CA . GLN A 1 100 ? -4.757 -3.729 -2.874 1.00 83.75 100 GLN A CA 1
ATOM 736 C C . GLN A 1 100 ? -6.112 -4.297 -2.446 1.00 83.75 100 GLN A C 1
ATOM 738 O O . GLN A 1 100 ? -6.172 -5.199 -1.617 1.00 83.75 100 GLN A O 1
ATOM 743 N N . VAL A 1 101 ? -7.197 -3.789 -3.022 1.00 82.81 101 VAL A N 1
ATOM 744 C CA . VAL A 1 101 ? -8.575 -4.140 -2.623 1.00 82.81 101 VAL A CA 1
ATOM 745 C C . VAL A 1 101 ? -9.288 -5.038 -3.631 1.00 82.81 101 VAL A C 1
ATOM 747 O O . VAL A 1 101 ? -10.396 -5.496 -3.377 1.00 82.81 101 VAL A O 1
ATOM 750 N N . GLY A 1 102 ? -8.674 -5.297 -4.784 1.00 78.88 102 GLY A N 1
ATOM 751 C CA . GLY A 1 102 ? -9.231 -6.185 -5.798 1.00 78.88 102 GLY A CA 1
ATOM 752 C C . GLY A 1 102 ? -8.267 -6.413 -6.967 1.00 78.88 102 GLY A C 1
ATOM 753 O O . GLY A 1 102 ? -7.313 -5.648 -7.144 1.00 78.88 102 GLY A O 1
ATOM 754 N N . ALA A 1 103 ? -8.580 -7.377 -7.833 1.00 75.88 103 ALA A N 1
ATOM 755 C CA . ALA A 1 103 ? -8.024 -7.463 -9.182 1.00 75.88 103 ALA A CA 1
ATOM 756 C C . ALA A 1 103 ? -9.027 -8.073 -10.170 1.00 75.88 103 ALA A C 1
ATOM 758 O O . ALA A 1 103 ? -9.805 -8.935 -9.789 1.00 75.88 103 ALA A O 1
ATOM 759 N N . PHE A 1 104 ? -9.004 -7.641 -11.430 1.00 72.38 104 PHE A N 1
ATOM 760 C CA . PHE A 1 104 ? -9.815 -8.195 -12.513 1.00 72.38 104 PHE A CA 1
ATOM 761 C C . PHE A 1 104 ? -9.001 -8.273 -13.793 1.00 72.38 104 PHE A C 1
ATOM 763 O O . PHE A 1 104 ? -8.472 -7.267 -14.271 1.00 72.38 104 PHE A O 1
ATOM 770 N N . SER A 1 105 ? -8.953 -9.470 -14.380 1.00 72.75 105 SER A N 1
ATOM 771 C CA . SER A 1 105 ? -8.182 -9.733 -15.595 1.00 72.75 105 SER A CA 1
ATOM 772 C C . SER A 1 105 ? -6.731 -9.235 -15.441 1.00 72.75 105 SER A C 1
ATOM 774 O O . SER A 1 105 ? -5.998 -9.739 -14.593 1.00 72.75 105 SER A O 1
ATOM 776 N N . THR A 1 106 ? -6.320 -8.233 -16.218 1.00 68.25 106 THR A N 1
ATOM 777 C CA . THR A 1 106 ? -4.969 -7.653 -16.231 1.00 68.25 106 THR A CA 1
ATOM 778 C C . THR A 1 106 ? -4.823 -6.393 -15.371 1.00 68.25 106 THR A C 1
ATOM 780 O O . THR A 1 106 ? -3.833 -5.679 -15.506 1.00 68.25 106 THR A O 1
ATOM 783 N N . PHE A 1 107 ? -5.796 -6.074 -14.517 1.00 69.69 107 PHE A N 1
ATOM 784 C CA . PHE A 1 107 ? -5.818 -4.840 -13.731 1.00 69.69 107 PHE A CA 1
ATOM 785 C C . PHE A 1 107 ? -5.993 -5.129 -12.232 1.00 69.69 107 PHE A C 1
ATOM 787 O O . PHE A 1 107 ? -6.767 -6.008 -11.861 1.00 69.69 107 PHE A O 1
ATOM 794 N N . ALA A 1 108 ? -5.327 -4.366 -11.356 1.00 77.69 108 ALA A N 1
ATOM 795 C CA . ALA A 1 108 ? -5.581 -4.398 -9.912 1.00 77.69 108 ALA A CA 1
ATOM 796 C C . ALA A 1 108 ? -5.957 -3.034 -9.350 1.00 77.69 108 ALA A C 1
ATOM 798 O O . ALA A 1 108 ? -5.445 -1.992 -9.759 1.00 77.69 108 ALA A O 1
ATOM 799 N N . TRP A 1 109 ? -6.829 -3.072 -8.351 1.00 78.81 109 TRP A N 1
ATOM 800 C CA . TRP A 1 109 ? -7.300 -1.899 -7.646 1.00 78.81 109 TRP A CA 1
ATOM 801 C C . TRP A 1 109 ? -6.501 -1.668 -6.384 1.00 78.81 109 TRP A C 1
ATOM 803 O O . TRP A 1 109 ? -6.429 -2.535 -5.513 1.00 78.81 109 TRP A O 1
ATOM 813 N N . PHE A 1 110 ? -5.992 -0.451 -6.262 1.00 82.56 110 PHE A N 1
ATOM 814 C CA . PHE A 1 110 ? -5.381 0.039 -5.042 1.00 82.56 110 PHE A CA 1
ATOM 815 C C . PHE A 1 110 ? -6.215 1.174 -4.472 1.00 82.56 110 PHE A C 1
ATOM 817 O O . PHE A 1 110 ? -6.655 2.061 -5.210 1.00 82.56 110 PHE A O 1
ATOM 824 N N . THR A 1 111 ? -6.396 1.148 -3.157 1.00 83.62 111 THR A N 1
ATOM 825 C CA . THR A 1 111 ? -6.979 2.244 -2.392 1.00 83.62 111 THR A CA 1
ATOM 826 C C . THR A 1 111 ? -5.906 2.834 -1.490 1.00 83.62 111 THR A C 1
ATOM 828 O O . THR A 1 111 ? -5.303 2.119 -0.692 1.00 83.62 111 THR A O 1
ATOM 831 N N . GLY A 1 112 ? -5.659 4.133 -1.636 1.00 84.56 112 GLY A N 1
ATOM 832 C CA . GLY A 1 112 ? -4.851 4.929 -0.719 1.00 84.56 112 GLY A CA 1
ATOM 833 C C . GLY A 1 112 ? -5.738 5.813 0.152 1.00 84.56 112 GLY A C 1
ATOM 834 O O . GLY A 1 112 ? -6.815 6.214 -0.285 1.00 84.56 112 GLY A O 1
ATOM 835 N N . PHE A 1 113 ? -5.285 6.150 1.359 1.00 83.31 113 PHE A N 1
ATOM 836 C CA . PHE A 1 113 ? -6.011 7.073 2.237 1.00 83.31 113 PHE A CA 1
ATOM 837 C C . PHE A 1 113 ? -5.345 8.443 2.324 1.00 83.31 113 PHE A C 1
ATOM 839 O O . PHE A 1 113 ? -4.133 8.583 2.517 1.00 83.31 113 PHE A O 1
ATOM 846 N N . THR A 1 114 ? -6.177 9.466 2.178 1.00 81.38 114 THR A N 1
ATOM 847 C CA . THR A 1 114 ? -5.821 10.886 2.196 1.00 81.38 114 THR A CA 1
ATOM 848 C C . THR A 1 114 ? -6.575 11.598 3.317 1.00 81.38 114 THR A C 1
ATOM 850 O O . THR A 1 114 ? -7.655 11.166 3.711 1.00 81.38 114 THR A O 1
ATOM 853 N N . THR A 1 115 ? -6.016 12.694 3.828 1.00 76.62 115 THR A N 1
ATOM 854 C CA . THR A 1 115 ? -6.712 13.628 4.722 1.00 76.62 115 THR A CA 1
ATOM 855 C C . THR A 1 115 ? -6.675 15.027 4.119 1.00 76.62 115 THR A C 1
ATOM 857 O O . THR A 1 115 ? -5.622 15.493 3.673 1.00 76.62 115 THR A O 1
ATOM 860 N N . ASN A 1 116 ? -7.827 15.698 4.138 1.00 68.81 116 ASN A N 1
ATOM 861 C CA . ASN A 1 116 ? -7.917 17.147 4.019 1.00 68.81 116 ASN A CA 1
ATOM 862 C C . ASN A 1 116 ? -8.062 17.731 5.435 1.00 68.81 116 ASN A C 1
ATOM 864 O O . ASN A 1 116 ? -8.678 17.094 6.284 1.00 68.81 116 ASN A O 1
ATOM 868 N N . ALA A 1 117 ? -7.530 18.929 5.682 1.00 61.41 117 ALA A N 1
ATOM 869 C CA . ALA A 1 117 ? -7.573 19.592 6.988 1.00 61.41 117 ALA A CA 1
ATOM 870 C C . ALA A 1 117 ? -8.998 19.717 7.567 1.00 61.41 117 ALA A C 1
ATOM 872 O O . ALA A 1 117 ? -9.158 19.737 8.783 1.00 61.41 117 ALA A O 1
ATOM 873 N N . ASP A 1 118 ? -10.014 19.739 6.699 1.00 63.09 118 ASP A N 1
ATOM 874 C CA . ASP A 1 118 ? -11.415 19.962 7.068 1.00 63.09 118 ASP A CA 1
ATOM 875 C C . ASP A 1 118 ? -12.272 18.684 7.111 1.00 63.09 118 ASP A C 1
ATOM 877 O O . ASP A 1 118 ? -13.472 18.758 7.373 1.00 63.09 118 ASP A O 1
ATOM 881 N N . THR A 1 119 ? -11.715 17.506 6.802 1.00 62.50 119 THR A N 1
ATOM 882 C CA . THR A 1 119 ? -12.506 16.269 6.736 1.00 62.50 119 THR A CA 1
ATOM 883 C C . THR A 1 119 ? -11.784 15.051 7.310 1.00 62.50 119 THR A C 1
ATOM 885 O O . THR A 1 119 ? -10.561 14.967 7.171 1.00 62.50 119 THR A O 1
ATOM 888 N N . PRO A 1 120 ? -12.521 14.043 7.828 1.00 73.50 120 PRO A N 1
ATOM 889 C CA . PRO A 1 120 ? -11.946 12.730 8.110 1.00 73.50 120 PRO A CA 1
ATOM 890 C C . PRO A 1 120 ? -11.221 12.168 6.884 1.00 73.50 120 PRO A C 1
ATOM 892 O O . PRO A 1 120 ? -11.422 12.627 5.751 1.00 73.50 120 PRO A O 1
ATOM 895 N N . TRP A 1 121 ? -10.402 11.144 7.110 1.00 78.25 121 TRP A N 1
ATOM 896 C CA . TRP A 1 121 ? -9.721 10.432 6.037 1.00 78.25 121 TRP A CA 1
ATOM 897 C C . TRP A 1 121 ? -10.699 9.996 4.938 1.00 78.25 121 TRP A C 1
ATOM 899 O O . TRP A 1 121 ? -11.837 9.623 5.225 1.00 78.25 121 TRP A O 1
ATOM 909 N N . LYS A 1 122 ? -10.247 10.023 3.683 1.00 79.94 122 LYS A N 1
ATOM 910 C CA . LYS A 1 122 ? -10.992 9.541 2.513 1.00 79.94 122 LYS A CA 1
ATOM 911 C C . LYS A 1 122 ? -10.187 8.504 1.748 1.00 79.94 122 LYS A C 1
ATOM 913 O O . LYS A 1 122 ? -8.957 8.564 1.725 1.00 79.94 122 LYS A O 1
ATOM 918 N N . GLY A 1 123 ? -10.891 7.577 1.106 1.00 76.75 123 GLY A N 1
ATOM 919 C CA . GLY A 1 123 ? -10.304 6.647 0.148 1.00 76.75 123 GLY A CA 1
ATOM 920 C C . GLY A 1 123 ? -10.113 7.298 -1.219 1.00 76.75 123 GLY A C 1
ATOM 921 O O . GLY A 1 123 ? -11.007 7.956 -1.742 1.00 76.75 123 GLY A O 1
ATOM 922 N N . LEU A 1 124 ? -8.959 7.075 -1.829 1.00 75.50 124 LEU A N 1
ATOM 923 C CA . LEU A 1 124 ? -8.674 7.404 -3.218 1.00 75.50 124 LEU A CA 1
ATOM 924 C C . LEU A 1 124 ? -8.284 6.122 -3.944 1.00 75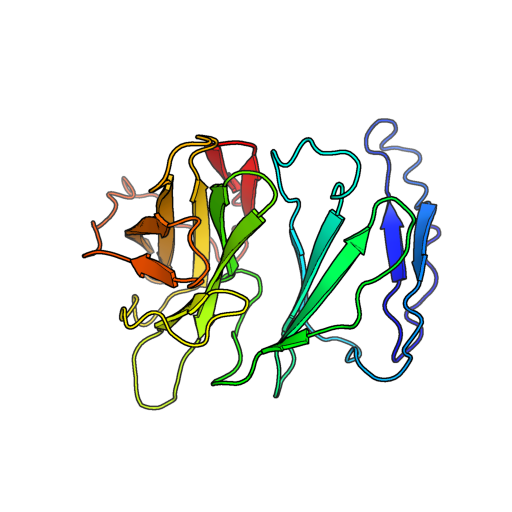.50 124 LEU A C 1
ATOM 926 O O . LEU A 1 124 ? -7.531 5.306 -3.413 1.00 75.50 124 LEU A O 1
ATOM 930 N N . ARG A 1 125 ? -8.788 5.938 -5.162 1.00 75.19 125 ARG A N 1
ATOM 931 C CA . ARG A 1 125 ? -8.381 4.833 -6.026 1.00 75.19 125 ARG A CA 1
ATOM 932 C C . ARG A 1 125 ? -7.245 5.303 -6.929 1.00 75.19 125 ARG A C 1
ATOM 934 O O . ARG A 1 125 ? -7.278 6.400 -7.467 1.00 75.19 125 ARG A O 1
ATOM 941 N N . PHE A 1 126 ? -6.235 4.475 -7.151 1.00 71.81 126 PHE A N 1
ATOM 942 C CA . PHE A 1 126 ? -5.185 4.844 -8.102 1.00 71.81 126 PHE A CA 1
ATOM 943 C C . PHE A 1 126 ? -5.792 5.017 -9.505 1.00 71.81 126 PHE A C 1
ATOM 945 O O . PHE A 1 126 ? -6.537 4.144 -9.949 1.00 71.81 126 PHE A O 1
ATOM 952 N N . LEU A 1 127 ? -5.477 6.144 -10.160 1.00 63.75 127 LEU A N 1
ATOM 953 C CA . LEU A 1 127 ? -6.017 6.596 -11.459 1.00 63.75 127 LEU A CA 1
ATOM 954 C C . LEU A 1 127 ? -7.470 7.123 -11.449 1.00 63.75 127 LEU A C 1
ATOM 956 O O . LEU A 1 127 ? -7.962 7.579 -12.475 1.00 63.75 127 LEU A O 1
ATOM 960 N N . SER A 1 128 ? -8.127 7.186 -10.285 1.00 64.81 128 SER A N 1
ATOM 961 C CA . SER A 1 128 ? -9.478 7.746 -10.140 1.00 64.81 128 SER A CA 1
ATOM 962 C C . SER A 1 128 ? -9.589 8.607 -8.888 1.00 64.81 128 SER A C 1
ATOM 964 O O . SER A 1 128 ? -9.263 8.180 -7.783 1.00 64.81 128 SER A O 1
ATOM 966 N N . SER A 1 129 ? -10.026 9.855 -9.046 1.00 57.50 129 SER A N 1
ATOM 967 C CA . SER A 1 129 ? -9.728 10.874 -8.041 1.00 57.50 129 SER A CA 1
ATOM 968 C C . SER A 1 129 ? -10.499 10.754 -6.733 1.00 57.50 129 SER A C 1
ATOM 970 O O . SER A 1 129 ? -10.025 11.323 -5.766 1.00 57.50 129 SER A O 1
ATOM 972 N N . ASN A 1 130 ? -11.619 10.028 -6.613 1.00 61.53 130 ASN A N 1
ATOM 973 C CA . ASN A 1 130 ? -12.368 10.072 -5.351 1.00 61.53 130 ASN A CA 1
ATOM 974 C C . ASN A 1 130 ? -13.233 8.842 -5.055 1.00 61.53 130 ASN A C 1
ATOM 976 O O . ASN A 1 130 ? -14.130 8.497 -5.822 1.00 61.53 130 ASN A O 1
ATOM 980 N N . VAL A 1 131 ? -13.044 8.264 -3.862 1.00 67.00 131 VAL A N 1
ATOM 981 C CA . VAL A 1 131 ? -14.065 7.459 -3.184 1.00 67.00 131 VAL A CA 1
ATOM 982 C C . VAL A 1 131 ? -14.588 8.263 -1.995 1.00 67.00 131 VAL A C 1
ATOM 984 O O . VAL A 1 131 ? -13.870 8.556 -1.041 1.00 67.00 131 VAL A O 1
ATOM 987 N N . SER A 1 132 ? -15.863 8.643 -2.038 1.00 64.31 132 SER A N 1
ATOM 988 C CA . SER A 1 132 ? -16.500 9.509 -1.039 1.00 64.31 132 SER A CA 1
ATOM 989 C C . SER A 1 132 ? -16.920 8.754 0.231 1.00 64.31 132 SER A C 1
ATOM 991 O O . SER A 1 132 ? -18.078 8.823 0.638 1.00 64.31 132 SER A O 1
ATOM 993 N N . ALA A 1 133 ? -15.996 8.022 0.851 1.00 68.38 133 ALA A N 1
ATOM 994 C CA . ALA A 1 133 ? -16.215 7.363 2.135 1.00 68.38 133 ALA A CA 1
ATOM 995 C C . ALA A 1 133 ? -15.302 7.989 3.191 1.00 68.38 133 ALA A C 1
ATOM 997 O O . ALA A 1 133 ? -14.083 8.014 3.011 1.00 68.38 133 ALA A O 1
ATOM 998 N N . TYR A 1 134 ? -15.898 8.502 4.271 1.00 69.56 134 TYR A N 1
ATOM 999 C CA . TYR A 1 134 ? -15.146 8.897 5.455 1.00 69.56 134 TYR A CA 1
ATOM 1000 C C . TYR A 1 134 ? -14.692 7.662 6.204 1.00 69.56 134 TYR A C 1
ATOM 1002 O O . TYR A 1 134 ? -15.441 6.702 6.386 1.00 69.56 134 TYR A O 1
ATOM 1010 N N . ILE A 1 135 ? -13.449 7.719 6.627 1.00 73.94 135 ILE A N 1
ATOM 1011 C CA . ILE A 1 135 ? -12.753 6.645 7.302 1.00 73.94 135 ILE A CA 1
ATOM 1012 C C . ILE A 1 135 ? -12.401 7.139 8.698 1.00 73.94 135 ILE A C 1
ATOM 1014 O O . ILE A 1 135 ? -12.359 8.349 8.929 1.00 73.94 135 ILE A O 1
ATOM 1018 N N . THR A 1 136 ? -12.181 6.202 9.623 1.00 78.69 136 THR A N 1
ATOM 1019 C CA . THR A 1 136 ? -11.740 6.494 10.996 1.00 78.69 136 THR A CA 1
ATOM 1020 C C . THR A 1 136 ? -10.734 7.650 11.042 1.00 78.69 136 THR A C 1
ATOM 1022 O O . THR A 1 136 ? -9.796 7.718 10.244 1.00 78.69 136 THR A O 1
ATOM 1025 N N . GLU A 1 137 ? -10.950 8.584 11.968 1.00 78.00 137 GLU A N 1
ATOM 1026 C CA . GLU A 1 137 ? -10.184 9.831 12.081 1.00 78.00 137 GLU A CA 1
ATOM 1027 C C . GLU A 1 137 ? -8.704 9.585 12.419 1.00 78.00 137 GLU A C 1
ATOM 1029 O O . GLU A 1 137 ? -7.845 10.419 12.129 1.00 78.00 137 GLU A O 1
ATOM 1034 N N . THR A 1 138 ? -8.387 8.411 12.969 1.00 83.62 138 THR A N 1
ATOM 1035 C CA . THR A 1 138 ? -7.059 8.039 13.470 1.00 83.62 138 THR A CA 1
ATOM 1036 C C . THR A 1 138 ? -6.455 6.834 12.740 1.00 83.62 138 THR A C 1
ATOM 1038 O O . THR A 1 138 ? -5.664 6.080 13.311 1.00 83.62 138 THR A O 1
ATOM 1041 N N . ALA A 1 139 ? -6.801 6.643 11.461 1.00 84.88 139 ALA A N 1
ATOM 1042 C CA . ALA A 1 139 ? -6.252 5.572 10.627 1.00 84.88 139 ALA A CA 1
ATOM 1043 C C . ALA A 1 139 ? -4.709 5.571 10.621 1.00 84.88 139 ALA A C 1
ATOM 1045 O O . ALA A 1 139 ? -4.081 6.602 10.367 1.00 84.88 139 ALA A O 1
ATOM 1046 N N . PHE A 1 140 ? -4.086 4.407 10.837 1.00 87.75 140 PHE A N 1
ATOM 1047 C CA . PHE A 1 140 ? -2.619 4.276 10.779 1.00 87.75 140 PHE A CA 1
ATOM 1048 C C . PHE A 1 140 ? -2.119 3.111 9.915 1.00 87.75 140 PHE A C 1
ATOM 1050 O O . PHE A 1 140 ? -1.007 3.184 9.380 1.00 87.75 140 PHE A O 1
ATOM 1057 N N . LEU A 1 141 ? -2.929 2.062 9.754 1.00 90.50 141 LEU A N 1
ATOM 1058 C CA . LEU A 1 141 ? -2.605 0.871 8.977 1.00 90.50 141 LEU A CA 1
ATOM 1059 C C . LEU A 1 141 ? -3.815 0.450 8.146 1.00 90.50 141 LEU A C 1
ATOM 1061 O O . LEU A 1 141 ? -4.933 0.411 8.655 1.00 90.50 141 LEU A O 1
ATOM 1065 N N . ALA A 1 142 ? -3.583 0.098 6.886 1.00 89.50 142 ALA A N 1
ATOM 1066 C CA . ALA A 1 142 ? -4.590 -0.489 6.022 1.00 89.50 142 ALA A CA 1
ATOM 1067 C C . ALA A 1 142 ? -4.131 -1.832 5.456 1.00 89.50 142 ALA A C 1
ATOM 1069 O O . ALA A 1 142 ? -2.965 -2.020 5.110 1.00 89.50 142 ALA A O 1
ATOM 1070 N N . VAL A 1 143 ? -5.080 -2.754 5.340 1.00 88.94 143 VAL A N 1
ATOM 1071 C CA . VAL A 1 143 ? -4.888 -4.102 4.818 1.00 88.94 143 VAL A CA 1
ATOM 1072 C C . VAL A 1 143 ? -6.009 -4.412 3.840 1.00 88.94 143 VAL A C 1
ATOM 1074 O O . VAL A 1 143 ? -7.155 -4.025 4.040 1.00 88.94 143 VAL A O 1
ATOM 1077 N N . GLY A 1 144 ? -5.672 -5.115 2.773 1.00 84.69 144 GLY A N 1
ATOM 1078 C CA . GLY A 1 144 ? -6.558 -5.362 1.656 1.00 84.69 144 GLY A CA 1
ATOM 1079 C C . GLY A 1 144 ? -6.734 -6.853 1.504 1.00 84.69 144 GLY A C 1
ATOM 1080 O O . GLY A 1 144 ? -5.746 -7.591 1.462 1.00 84.69 144 GLY A O 1
ATOM 1081 N N . ALA A 1 145 ? -7.987 -7.282 1.447 1.00 80.50 145 ALA A N 1
ATOM 1082 C CA . ALA A 1 145 ? -8.357 -8.617 1.015 1.00 80.50 145 ALA A CA 1
ATOM 1083 C C . ALA A 1 145 ? -9.039 -8.484 -0.344 1.00 80.50 145 ALA A C 1
ATOM 1085 O O . ALA A 1 145 ? -9.906 -7.627 -0.518 1.00 80.50 145 ALA A O 1
ATOM 1086 N N . TYR A 1 146 ? -8.648 -9.309 -1.306 1.00 76.25 146 TYR A N 1
ATOM 1087 C CA . TYR A 1 146 ? -9.164 -9.228 -2.664 1.00 76.25 146 TYR A CA 1
ATOM 1088 C C . TYR A 1 146 ? -9.603 -10.588 -3.192 1.00 76.25 146 TYR A C 1
ATOM 1090 O O . TYR A 1 146 ? -8.999 -11.617 -2.888 1.00 76.25 146 TYR A O 1
ATOM 1098 N N . ASP A 1 147 ? -10.643 -10.572 -4.021 1.00 71.44 147 ASP A N 1
ATOM 1099 C CA . ASP A 1 147 ? -11.045 -11.712 -4.836 1.00 71.44 147 ASP A CA 1
ATOM 1100 C C . ASP A 1 147 ? -10.194 -11.788 -6.119 1.00 71.44 147 ASP A C 1
ATOM 1102 O O . ASP A 1 147 ? -9.881 -10.770 -6.740 1.00 71.44 147 ASP A O 1
ATOM 1106 N N . LEU A 1 148 ? -9.816 -13.011 -6.498 1.00 64.50 148 LEU A N 1
ATOM 1107 C CA . LEU A 1 148 ? -9.116 -13.349 -7.744 1.00 64.50 148 LEU A CA 1
ATOM 1108 C C . LEU A 1 148 ? -10.072 -13.645 -8.906 1.00 64.50 148 LEU A C 1
ATOM 1110 O O . LEU A 1 148 ? -9.639 -13.993 -10.005 1.00 64.50 148 LEU A O 1
ATOM 1114 N N . SER A 1 149 ? -11.376 -13.569 -8.654 1.00 65.69 149 SER A N 1
ATOM 1115 C CA . SER A 1 149 ? -12.419 -13.793 -9.638 1.00 65.69 149 SER A CA 1
ATOM 1116 C C . SER A 1 149 ? -12.230 -12.932 -10.888 1.00 65.69 149 SER A C 1
ATOM 1118 O O . SER A 1 149 ? -12.048 -11.720 -10.840 1.00 65.69 149 SER A O 1
ATOM 1120 N N . THR A 1 150 ? -12.374 -13.563 -12.051 1.00 64.62 150 THR A N 1
ATOM 1121 C CA . THR A 1 150 ? -12.461 -12.882 -13.349 1.00 64.62 150 THR A CA 1
ATOM 1122 C C . THR A 1 150 ? -13.869 -12.359 -13.644 1.00 64.62 150 THR A C 1
ATOM 1124 O O . THR A 1 150 ? -14.153 -11.957 -14.770 1.00 64.62 150 THR A O 1
ATOM 1127 N N . LYS A 1 151 ? -14.786 -12.400 -12.667 1.00 68.12 151 LYS A N 1
ATOM 1128 C CA . LYS A 1 151 ? -16.179 -11.966 -12.823 1.00 68.12 151 LYS A CA 1
ATOM 1129 C C . LYS A 1 151 ? -16.366 -10.566 -12.247 1.00 68.12 151 LYS A C 1
ATOM 1131 O O . LYS A 1 151 ? -15.973 -10.303 -11.118 1.00 68.12 151 LYS A O 1
ATOM 1136 N N . SER A 1 152 ? -17.023 -9.702 -13.017 1.00 69.62 152 SER A N 1
ATOM 1137 C CA . SER A 1 152 ? -17.452 -8.373 -12.572 1.00 69.62 152 SER A CA 1
ATOM 1138 C C . SER A 1 152 ? -18.839 -8.455 -11.901 1.00 69.62 152 SER A C 1
ATOM 1140 O O . SER A 1 152 ? -19.710 -9.148 -12.436 1.00 69.62 152 SER A O 1
ATOM 1142 N N . PRO A 1 153 ? -19.079 -7.752 -10.778 1.00 70.06 153 PRO A N 1
ATOM 1143 C CA . PRO A 1 153 ? -18.097 -6.995 -10.015 1.00 70.06 153 PRO A CA 1
ATOM 1144 C C . PRO A 1 153 ? -17.274 -7.900 -9.090 1.00 70.06 153 PRO A C 1
ATOM 1146 O O . PRO A 1 153 ? -17.804 -8.788 -8.422 1.00 70.06 153 PRO A O 1
ATOM 1149 N N . THR A 1 154 ? -15.979 -7.637 -9.009 1.00 67.62 154 THR A N 1
ATOM 1150 C CA . THR A 1 154 ? -15.097 -8.257 -8.014 1.00 67.62 154 THR A CA 1
ATOM 1151 C C . THR A 1 154 ? -15.308 -7.614 -6.658 1.00 67.62 154 THR A C 1
ATOM 1153 O O . THR A 1 154 ? -15.459 -6.391 -6.556 1.00 67.62 154 THR A O 1
ATOM 1156 N N . GLN A 1 155 ? -15.277 -8.441 -5.621 1.00 72.25 155 GLN A N 1
ATOM 1157 C CA . GLN A 1 155 ? -15.446 -8.009 -4.243 1.00 72.25 155 GLN A CA 1
ATOM 1158 C C . GLN A 1 155 ? -14.125 -8.114 -3.487 1.00 72.25 155 GLN A C 1
ATOM 1160 O O . GLN A 1 155 ? -13.281 -8.964 -3.758 1.00 72.25 155 GLN A O 1
ATOM 1165 N N . GLY A 1 156 ? -13.949 -7.232 -2.522 1.00 81.56 156 GLY A N 1
ATOM 1166 C CA . GLY A 1 156 ? -12.840 -7.270 -1.592 1.00 81.56 156 GLY A CA 1
ATOM 1167 C C . GLY A 1 156 ? -13.172 -6.470 -0.351 1.00 81.56 156 GLY A C 1
ATOM 1168 O O . GLY A 1 156 ? -14.296 -6.001 -0.165 1.00 81.56 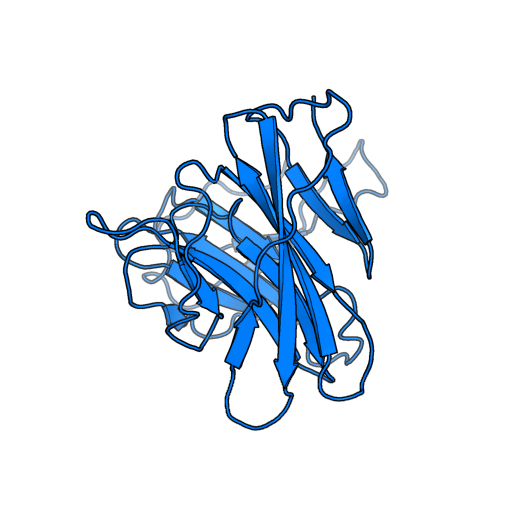156 GLY A O 1
ATOM 1169 N N . TYR A 1 157 ? -12.176 -6.297 0.498 1.00 85.56 157 TYR A N 1
ATOM 1170 C CA . TYR A 1 157 ? -12.277 -5.477 1.688 1.00 85.56 157 TYR A CA 1
ATOM 1171 C C . TYR A 1 157 ? -11.063 -4.576 1.765 1.00 85.56 157 TYR A C 1
ATOM 1173 O O . TYR A 1 157 ? -9.929 -5.033 1.627 1.00 85.56 157 TYR A O 1
ATOM 1181 N N . SER A 1 158 ? -11.312 -3.304 2.049 1.00 87.31 158 SER A N 1
ATOM 1182 C CA . SER A 1 158 ? -10.303 -2.450 2.649 1.00 87.31 158 SER A CA 1
ATOM 1183 C C . SER A 1 158 ? -10.516 -2.459 4.149 1.00 87.31 158 SER A C 1
ATOM 1185 O O . SER A 1 158 ? -11.537 -1.986 4.635 1.00 87.31 158 SER A O 1
ATOM 1187 N N . ILE A 1 159 ? -9.563 -2.990 4.891 1.00 89.25 159 ILE A N 1
ATOM 1188 C CA . ILE A 1 159 ? -9.585 -3.028 6.345 1.00 89.25 159 ILE A CA 1
ATOM 1189 C C . ILE A 1 159 ? -8.648 -1.951 6.858 1.00 89.25 159 ILE A C 1
ATOM 1191 O O . ILE A 1 159 ? -7.510 -1.852 6.407 1.00 89.25 159 ILE A O 1
ATOM 1195 N N . ILE A 1 160 ? -9.124 -1.132 7.786 1.00 89.81 160 ILE A N 1
ATOM 1196 C CA . ILE A 1 160 ? -8.369 -0.003 8.319 1.00 89.81 160 ILE A CA 1
ATOM 1197 C C . ILE A 1 160 ? -8.348 -0.120 9.828 1.00 89.81 160 ILE A C 1
ATOM 1199 O O . ILE A 1 160 ? -9.398 -0.244 10.455 1.00 89.81 160 ILE A O 1
ATOM 1203 N N . PHE A 1 161 ? -7.143 -0.068 10.377 1.00 90.56 161 PHE A N 1
ATOM 1204 C CA . PHE A 1 161 ? -6.887 -0.077 11.804 1.00 90.56 161 PHE A CA 1
ATOM 1205 C C . PHE A 1 161 ? -6.506 1.323 12.253 1.00 90.56 161 PHE A C 1
ATOM 1207 O O . PHE A 1 161 ? -5.759 2.043 11.572 1.00 90.56 161 PHE A O 1
ATOM 1214 N N . ASP A 1 162 ? -7.033 1.701 13.406 1.00 86.88 162 ASP A N 1
ATOM 1215 C CA . ASP A 1 162 ? -6.802 2.998 14.009 1.00 86.88 162 ASP A CA 1
ATOM 1216 C C . ASP A 1 162 ? -5.913 2.913 15.251 1.00 86.88 162 ASP A C 1
ATOM 1218 O O . ASP A 1 162 ? -5.664 1.846 15.816 1.00 86.88 162 ASP A O 1
ATOM 1222 N N . THR A 1 163 ? -5.385 4.059 15.673 1.00 81.94 163 THR A N 1
ATOM 1223 C CA . THR A 1 163 ? -4.468 4.109 16.819 1.00 81.94 163 THR A CA 1
ATOM 1224 C C . THR A 1 163 ? -5.147 3.802 18.158 1.00 81.94 163 THR A C 1
ATOM 1226 O O . THR A 1 163 ? -4.467 3.760 19.179 1.00 81.94 163 THR A O 1
ATOM 1229 N N . ALA A 1 164 ? -6.470 3.623 18.185 1.00 80.38 164 ALA A N 1
ATOM 1230 C CA . ALA A 1 164 ? -7.259 3.329 19.376 1.00 80.38 164 ALA A CA 1
ATOM 1231 C C . ALA A 1 164 ? -7.540 1.823 19.543 1.00 80.38 164 ALA A C 1
ATOM 1233 O O . ALA A 1 164 ? -8.385 1.446 20.350 1.00 80.38 164 ALA A O 1
ATOM 1234 N N . SER A 1 165 ? -6.800 0.956 18.839 1.00 81.88 165 SER A N 1
ATOM 1235 C CA . SER A 1 165 ? -7.012 -0.503 18.828 1.00 81.88 165 SER A CA 1
ATOM 1236 C C . SER A 1 165 ? -8.357 -0.918 18.229 1.00 81.88 165 SER A C 1
ATOM 1238 O O . SER A 1 165 ? -8.915 -1.946 18.608 1.00 81.88 165 SER A O 1
ATOM 1240 N N . SER A 1 166 ? -8.891 -0.124 17.302 1.00 87.25 166 SER A N 1
ATOM 1241 C CA . SER A 1 166 ? -10.122 -0.435 16.587 1.00 87.25 166 SER A CA 1
ATOM 1242 C C . SER A 1 166 ? -9.836 -0.735 15.114 1.00 87.25 166 SER A C 1
ATOM 1244 O O . SER A 1 166 ? -8.818 -0.321 14.548 1.00 87.25 166 SER A O 1
ATOM 1246 N N . GLY A 1 167 ? -10.729 -1.505 14.495 1.00 88.69 167 GLY A N 1
ATOM 1247 C CA . GLY A 1 167 ? -10.667 -1.848 13.083 1.00 88.69 167 GLY A CA 1
ATOM 1248 C C . GLY A 1 167 ? -12.026 -1.676 12.418 1.00 88.69 167 GLY A C 1
ATOM 1249 O O . GLY A 1 167 ? -13.065 -1.962 13.012 1.00 88.69 167 GLY A O 1
ATOM 1250 N N . ALA A 1 168 ? -12.024 -1.238 11.164 1.00 89.94 168 ALA A N 1
ATOM 1251 C CA . ALA A 1 168 ? -13.213 -1.184 10.325 1.00 89.94 168 ALA A CA 1
ATOM 1252 C C . ALA A 1 168 ? -12.915 -1.800 8.956 1.00 89.94 168 ALA A C 1
ATOM 1254 O O . ALA A 1 168 ? -11.954 -1.418 8.285 1.00 89.94 168 ALA A O 1
ATOM 1255 N N . ALA A 1 169 ? -13.751 -2.747 8.539 1.00 89.31 169 ALA A N 1
ATOM 1256 C CA . ALA A 1 169 ? -13.726 -3.333 7.210 1.00 89.31 169 ALA A CA 1
ATOM 1257 C C . ALA A 1 169 ? -14.735 -2.619 6.311 1.00 89.31 169 ALA A C 1
ATOM 1259 O O . ALA A 1 169 ? -15.923 -2.561 6.616 1.00 89.31 169 ALA A O 1
ATOM 1260 N N . TYR A 1 170 ? -14.264 -2.107 5.184 1.00 87.75 170 TYR A N 1
ATOM 1261 C CA . TYR A 1 170 ? -15.067 -1.467 4.154 1.00 87.75 170 TYR A CA 1
ATOM 1262 C C . TYR A 1 170 ? -15.163 -2.437 2.978 1.00 87.75 170 TYR A C 1
ATOM 1264 O O . TYR A 1 170 ? -14.154 -2.640 2.290 1.00 87.75 170 TYR A O 1
ATOM 1272 N N . PRO A 1 171 ? -16.330 -3.062 2.739 1.00 86.38 171 PRO A N 1
ATOM 1273 C CA . PRO A 1 171 ? -16.520 -3.864 1.544 1.00 86.38 171 PRO A CA 1
ATOM 1274 C C . PRO A 1 171 ? -16.292 -2.994 0.308 1.00 86.38 171 PRO A C 1
ATOM 1276 O O . PRO A 1 171 ? -16.848 -1.902 0.175 1.00 86.38 171 PRO A O 1
ATOM 1279 N N . ALA A 1 172 ? -15.432 -3.478 -0.573 1.00 81.50 172 ALA A N 1
ATOM 1280 C CA . ALA A 1 172 ? -15.015 -2.824 -1.795 1.00 81.50 172 ALA A CA 1
ATOM 1281 C C . ALA A 1 172 ? -15.593 -3.599 -2.978 1.00 81.50 172 ALA A C 1
ATOM 1283 O O . ALA A 1 172 ? -15.378 -4.802 -3.103 1.00 81.50 172 ALA A O 1
ATOM 1284 N N . THR A 1 173 ? -16.333 -2.917 -3.846 1.00 77.94 173 THR A N 1
ATOM 1285 C CA . THR A 1 173 ? -16.872 -3.497 -5.081 1.00 77.94 173 THR A CA 1
ATOM 1286 C C . THR A 1 173 ? -16.262 -2.767 -6.269 1.00 77.94 173 THR A C 1
ATOM 1288 O O . THR A 1 173 ? -16.414 -1.552 -6.397 1.00 77.94 173 THR A O 1
ATOM 1291 N N . GLY A 1 174 ? -15.537 -3.494 -7.118 1.00 72.38 174 GLY A N 1
ATOM 1292 C CA . GLY A 1 174 ? -14.937 -2.969 -8.344 1.00 72.38 174 GLY A CA 1
ATOM 1293 C C . GLY A 1 174 ? -15.668 -3.490 -9.575 1.00 72.38 174 GLY A C 1
ATOM 1294 O O . GLY A 1 174 ? -16.005 -4.671 -9.636 1.00 72.38 174 GLY A O 1
ATOM 1295 N N . THR A 1 175 ? -15.897 -2.626 -10.563 1.00 68.06 175 THR A N 1
ATOM 1296 C CA . THR A 1 175 ? -16.333 -3.050 -11.903 1.00 68.06 175 THR A CA 1
ATOM 1297 C C . THR A 1 175 ? -15.163 -2.936 -12.876 1.00 68.06 175 THR A C 1
ATOM 1299 O O . THR A 1 175 ? -14.341 -2.023 -12.770 1.00 68.06 175 THR A O 1
ATOM 1302 N N . GLY A 1 176 ? -15.050 -3.911 -13.782 1.00 57.47 176 GLY A N 1
ATOM 1303 C CA . GLY A 1 176 ? -14.005 -3.958 -14.813 1.00 57.47 176 GLY A CA 1
ATOM 1304 C C . GLY A 1 176 ? -14.278 -3.065 -16.028 1.00 57.47 176 GLY A C 1
ATOM 1305 O O . GLY A 1 176 ? -13.463 -3.035 -16.947 1.00 57.47 176 GLY A O 1
ATOM 1306 N N . ASP A 1 177 ? -15.410 -2.359 -16.046 1.00 56.81 177 ASP A N 1
ATOM 1307 C CA . ASP A 1 177 ? -15.774 -1.476 -17.149 1.00 56.81 177 ASP A CA 1
ATOM 1308 C C . ASP A 1 177 ? -14.982 -0.166 -17.062 1.00 56.81 177 ASP A C 1
ATOM 1310 O O . ASP A 1 177 ? -14.466 0.203 -16.008 1.00 56.81 177 ASP A O 1
ATOM 1314 N N . THR A 1 178 ? -14.872 0.533 -18.192 1.00 48.72 178 THR A N 1
ATOM 1315 C CA . THR A 1 178 ? -13.960 1.658 -18.500 1.00 48.72 178 THR A CA 1
ATOM 1316 C C . THR A 1 178 ? -13.992 2.857 -17.542 1.00 48.72 178 THR A C 1
ATOM 1318 O O . THR A 1 178 ? -13.324 3.862 -17.785 1.00 48.72 178 THR A O 1
ATOM 1321 N N . HIS A 1 179 ? -14.796 2.809 -16.484 1.00 50.75 179 HIS A N 1
ATOM 1322 C CA . HIS A 1 179 ? -14.854 3.801 -15.426 1.00 50.75 179 HIS A CA 1
ATOM 1323 C C . HIS A 1 179 ? -14.383 3.172 -14.134 1.00 50.75 179 HIS A C 1
ATOM 1325 O O . HIS A 1 179 ? -15.096 2.496 -13.400 1.00 50.75 179 HIS A O 1
ATOM 1331 N N . GLU A 1 180 ? -13.112 3.445 -13.916 1.00 58.06 180 GLU A N 1
ATOM 1332 C CA . GLU A 1 180 ? -12.261 3.055 -12.831 1.00 58.06 180 GLU A CA 1
ATOM 1333 C C . GLU A 1 180 ? -12.789 3.493 -11.447 1.00 58.06 180 GLU A C 1
ATOM 1335 O O . GLU A 1 180 ? -12.128 4.232 -10.728 1.00 58.06 180 GLU A O 1
ATOM 1340 N N . ALA A 1 181 ? -13.937 2.986 -10.995 1.00 61.91 181 ALA A N 1
ATOM 1341 C CA . ALA A 1 181 ? -14.440 3.189 -9.639 1.00 61.91 181 ALA A CA 1
ATOM 1342 C C . ALA A 1 181 ? -14.400 1.890 -8.815 1.00 61.91 181 ALA A C 1
ATOM 1344 O O . ALA A 1 181 ? -14.868 0.838 -9.246 1.00 61.91 181 ALA A O 1
ATOM 1345 N N . VAL A 1 182 ? -13.770 1.953 -7.637 1.00 71.75 182 VAL A N 1
ATOM 1346 C CA . VAL A 1 182 ? -14.053 1.019 -6.538 1.00 71.75 182 VAL A CA 1
ATOM 1347 C C . VAL A 1 182 ? -15.040 1.737 -5.637 1.00 71.75 182 VAL A C 1
ATOM 1349 O O . VAL A 1 182 ? -14.758 2.841 -5.176 1.00 71.75 182 VAL A O 1
ATOM 1352 N N . SER A 1 183 ? -16.190 1.127 -5.389 1.00 75.62 183 SER A N 1
ATOM 1353 C CA . SER A 1 183 ? -17.150 1.631 -4.417 1.00 75.62 183 SER A CA 1
ATOM 1354 C C . SER A 1 183 ? -16.872 0.985 -3.069 1.00 75.62 183 SER A C 1
ATOM 1356 O O . SER A 1 183 ? -16.882 -0.240 -2.960 1.00 75.62 183 SER A O 1
ATOM 1358 N N . LEU A 1 184 ? -16.633 1.810 -2.051 1.00 77.25 184 LEU A N 1
ATOM 1359 C CA . LEU A 1 184 ? -16.635 1.368 -0.660 1.00 77.25 184 LEU A CA 1
ATOM 1360 C C . LEU A 1 184 ? -18.062 1.485 -0.119 1.00 77.25 184 LEU A C 1
ATOM 1362 O O . LEU A 1 184 ? -18.697 2.528 -0.281 1.00 77.25 184 LEU A O 1
ATOM 1366 N N . SER A 1 185 ? -18.574 0.424 0.497 1.00 82.38 185 SER A N 1
ATOM 1367 C CA . SER A 1 185 ? -19.877 0.444 1.166 1.00 82.38 185 SER A CA 1
ATOM 1368 C C . SER A 1 185 ? -19.750 0.829 2.643 1.00 82.38 185 SER A C 1
ATOM 1370 O O . SER A 1 185 ? -18.656 1.094 3.145 1.00 82.38 185 SER A O 1
ATOM 1372 N N . THR A 1 186 ? -20.880 0.836 3.358 1.00 84.75 186 THR A N 1
ATOM 1373 C CA . THR A 1 186 ? -20.928 1.052 4.810 1.00 84.75 186 THR A CA 1
ATOM 1374 C C . THR A 1 186 ? -19.924 0.144 5.535 1.00 84.75 186 THR A C 1
ATOM 1376 O O . THR A 1 186 ? -19.915 -1.061 5.262 1.00 84.75 186 THR A O 1
ATOM 1379 N N . PRO A 1 187 ? -19.085 0.693 6.436 1.00 87.38 187 PRO A N 1
ATOM 1380 C CA . PRO A 1 187 ? -18.112 -0.099 7.170 1.00 87.38 187 PRO A CA 1
ATOM 1381 C C . PRO A 1 187 ? -18.767 -1.065 8.150 1.00 87.38 187 PRO A C 1
ATOM 1383 O O . PRO A 1 187 ? -19.808 -0.777 8.741 1.00 87.38 187 PRO A O 1
ATOM 1386 N N . VAL A 1 188 ? -18.081 -2.179 8.377 1.00 89.56 188 VAL A N 1
ATOM 1387 C CA . VAL A 1 188 ? -18.352 -3.135 9.446 1.00 89.56 188 VAL A CA 1
ATOM 1388 C C . VAL A 1 188 ? -17.225 -3.026 10.466 1.00 89.56 188 VAL A C 1
ATOM 1390 O O . VAL A 1 188 ? -16.053 -3.184 10.121 1.00 89.56 188 VAL A O 1
ATOM 1393 N N . THR A 1 189 ? -17.564 -2.735 11.720 1.00 89.88 189 THR A N 1
ATOM 1394 C CA . THR A 1 189 ? -16.594 -2.751 12.820 1.00 89.88 189 THR A CA 1
ATOM 1395 C C . THR A 1 189 ? -16.031 -4.157 12.996 1.00 89.88 189 THR A C 1
ATOM 1397 O O . THR A 1 189 ? -16.773 -5.138 12.962 1.00 89.88 189 THR A O 1
ATOM 1400 N N . LEU A 1 190 ? -14.720 -4.249 13.190 1.00 88.00 190 LEU A N 1
ATOM 1401 C CA . LEU A 1 190 ? -14.035 -5.497 13.480 1.00 88.00 190 LEU A CA 1
ATOM 1402 C C . LEU A 1 190 ? -13.940 -5.716 14.986 1.00 88.00 190 LEU A C 1
ATOM 1404 O O . LEU A 1 190 ? -13.532 -4.825 15.730 1.00 88.00 190 LEU A O 1
ATOM 1408 N N . ASP A 1 191 ? -14.279 -6.929 15.416 1.00 88.50 191 ASP A N 1
ATOM 1409 C CA . ASP A 1 191 ? -13.931 -7.403 16.749 1.00 88.50 191 ASP A CA 1
ATOM 1410 C C . ASP A 1 191 ? -12.455 -7.801 16.757 1.00 88.50 191 ASP A C 1
ATOM 1412 O O . ASP A 1 191 ? -12.056 -8.806 16.167 1.00 88.50 191 ASP A O 1
ATOM 1416 N N . MET A 1 192 ? -11.643 -6.983 17.418 1.00 84.25 192 MET A N 1
ATOM 1417 C CA . MET A 1 192 ? -10.210 -7.217 17.559 1.00 84.25 192 MET A CA 1
ATOM 1418 C C . MET A 1 192 ? -9.885 -8.269 18.631 1.00 84.25 192 MET A C 1
ATOM 1420 O O . MET A 1 192 ? -8.718 -8.591 18.808 1.00 84.25 192 MET A O 1
ATOM 1424 N N . GLN A 1 193 ? -10.869 -8.792 19.377 1.00 88.25 193 GLN A N 1
ATOM 1425 C CA . GLN A 1 193 ? -10.684 -9.796 20.439 1.00 88.25 193 GLN A CA 1
ATOM 1426 C C . GLN A 1 193 ? -9.596 -9.434 21.468 1.00 88.25 193 GLN A C 1
ATOM 1428 O O . GLN A 1 193 ? -8.881 -10.293 21.981 1.00 88.25 193 GLN A O 1
ATOM 1433 N N . GLY A 1 194 ? -9.455 -8.140 21.771 1.00 82.19 194 GLY A N 1
ATOM 1434 C CA . GLY A 1 194 ? -8.428 -7.625 22.683 1.00 82.19 194 GLY A CA 1
ATOM 1435 C C . GLY A 1 194 ? -7.022 -7.510 22.080 1.00 82.19 194 GLY A C 1
ATOM 1436 O O . GLY A 1 194 ? -6.084 -7.205 22.812 1.00 82.19 194 GLY A O 1
ATOM 1437 N N . ILE A 1 195 ? -6.859 -7.729 20.772 1.00 84.75 195 ILE A N 1
ATOM 1438 C CA . ILE A 1 195 ? -5.597 -7.531 20.053 1.00 84.75 195 ILE A CA 1
ATOM 1439 C C . ILE A 1 195 ? -5.415 -6.041 19.751 1.00 84.75 195 ILE A C 1
ATOM 1441 O O . ILE A 1 195 ? -6.208 -5.430 19.034 1.00 84.75 195 ILE A O 1
ATOM 1445 N N . THR A 1 196 ? -4.323 -5.471 20.251 1.00 88.62 196 THR A N 1
ATOM 1446 C CA . THR A 1 196 ? -3.866 -4.123 19.905 1.00 88.62 196 THR A CA 1
ATOM 1447 C C . THR A 1 196 ? -2.672 -4.229 18.977 1.00 88.62 196 THR A C 1
ATOM 1449 O O . THR A 1 196 ? -1.679 -4.862 19.325 1.00 88.62 196 THR A O 1
ATOM 1452 N N . LEU A 1 197 ? -2.762 -3.577 17.820 1.00 88.31 197 LEU A N 1
ATOM 1453 C CA . LEU A 1 197 ? -1.655 -3.515 16.877 1.00 88.31 197 LEU A CA 1
ATOM 1454 C C . LEU A 1 197 ? -0.640 -2.441 17.284 1.00 88.31 197 LEU A C 1
ATOM 1456 O O . LEU A 1 197 ? -1.012 -1.310 17.610 1.00 88.31 197 LEU A O 1
ATOM 1460 N N . SER A 1 198 ? 0.646 -2.765 17.218 1.00 89.25 198 SER A N 1
ATOM 1461 C CA . SER A 1 198 ? 1.722 -1.823 17.473 1.00 89.25 198 SER A CA 1
ATOM 1462 C C . SER A 1 198 ? 1.902 -0.855 16.293 1.00 89.25 198 SER A C 1
ATOM 1464 O O . SER A 1 198 ? 1.602 -1.160 15.129 1.00 89.25 198 SER A O 1
ATOM 1466 N N . PRO A 1 199 ? 2.512 0.320 16.530 1.00 83.62 199 PRO A N 1
ATOM 1467 C CA . PRO A 1 199 ? 2.925 1.209 15.454 1.00 83.62 199 PRO A CA 1
ATOM 1468 C C . PRO A 1 199 ? 3.924 0.586 14.473 1.00 83.62 199 PRO A C 1
ATOM 1470 O O . PRO A 1 199 ? 4.138 1.180 13.419 1.00 83.62 199 PRO A O 1
ATOM 1473 N N . LYS A 1 200 ? 4.529 -0.571 14.768 1.00 87.25 200 LYS A N 1
ATOM 1474 C CA . LYS A 1 200 ? 5.437 -1.286 13.862 1.00 87.25 200 LYS A CA 1
ATOM 1475 C C . LYS A 1 200 ? 4.732 -2.302 12.963 1.00 87.25 200 LYS A C 1
ATOM 1477 O O . LYS A 1 200 ? 5.378 -2.800 12.049 1.00 87.25 200 LYS A O 1
ATOM 1482 N N . ALA A 1 201 ? 3.434 -2.545 13.158 1.00 89.38 201 ALA A N 1
ATOM 1483 C CA . ALA A 1 201 ? 2.673 -3.519 12.385 1.00 89.38 201 ALA A CA 1
ATOM 1484 C C . ALA A 1 201 ? 2.822 -3.328 10.862 1.00 89.38 201 ALA A C 1
ATOM 1486 O O . ALA A 1 201 ? 2.667 -2.221 10.329 1.00 89.38 201 ALA A O 1
ATOM 1487 N N . ILE A 1 202 ? 3.098 -4.408 10.143 1.00 84.75 202 ILE A N 1
ATOM 1488 C CA . ILE A 1 202 ? 3.332 -4.401 8.699 1.00 84.75 202 ILE A CA 1
ATOM 1489 C C . ILE A 1 202 ? 2.176 -5.133 8.016 1.00 84.75 202 ILE A C 1
ATOM 1491 O O . ILE A 1 202 ? 1.920 -6.295 8.346 1.00 84.75 202 ILE A O 1
ATOM 1495 N N . PRO A 1 203 ? 1.483 -4.488 7.059 1.00 81.12 203 PRO A N 1
ATOM 1496 C CA . PRO A 1 203 ? 0.459 -5.159 6.283 1.00 81.12 203 PRO A CA 1
ATOM 1497 C C . PRO A 1 203 ? 1.137 -6.035 5.227 1.00 81.12 203 PRO A C 1
ATOM 1499 O O . PRO A 1 203 ? 2.032 -5.586 4.508 1.00 81.12 203 PRO A O 1
ATOM 1502 N N . LEU A 1 204 ? 0.695 -7.280 5.114 1.00 73.44 204 LEU A N 1
ATOM 1503 C CA . LEU A 1 204 ? 1.120 -8.200 4.069 1.00 73.44 204 LEU A CA 1
ATOM 1504 C C . LEU A 1 204 ? -0.109 -8.807 3.418 1.00 73.44 204 LEU A C 1
ATOM 1506 O O . LEU A 1 204 ? -0.983 -9.330 4.099 1.00 73.44 204 LEU A O 1
ATOM 1510 N N . THR A 1 205 ? -0.154 -8.804 2.094 1.00 66.81 205 THR A N 1
ATOM 1511 C CA . THR A 1 205 ? -1.196 -9.526 1.364 1.00 66.81 205 THR A CA 1
ATOM 1512 C C . THR A 1 205 ? -0.545 -10.634 0.552 1.00 66.81 205 THR A C 1
ATOM 1514 O O . THR A 1 205 ? 0.350 -10.375 -0.252 1.00 66.81 205 THR A O 1
ATOM 1517 N N . MET A 1 206 ? -0.977 -11.876 0.777 1.00 64.69 206 MET A N 1
ATOM 1518 C CA . MET A 1 206 ? -0.497 -13.061 0.067 1.00 64.69 206 MET A CA 1
ATOM 1519 C C . MET A 1 206 ? -1.688 -13.761 -0.588 1.00 64.69 206 MET A C 1
ATOM 1521 O O . MET A 1 206 ? -2.488 -14.415 0.082 1.00 64.69 206 MET A O 1
ATOM 1525 N N . GLY A 1 207 ? -1.823 -13.606 -1.909 1.00 67.31 207 GLY A N 1
ATOM 1526 C CA . GLY A 1 207 ? -3.009 -14.066 -2.634 1.00 67.31 207 GLY A CA 1
ATOM 1527 C C . GLY A 1 207 ? -4.281 -13.412 -2.086 1.00 67.31 207 GLY A C 1
ATOM 1528 O O . GLY A 1 207 ? -4.299 -12.215 -1.823 1.00 67.31 207 GLY A O 1
ATOM 1529 N N . SER A 1 208 ? -5.334 -14.196 -1.859 1.00 67.75 208 SER A N 1
ATOM 1530 C CA . SER A 1 208 ? -6.607 -13.702 -1.313 1.00 67.75 208 SER A CA 1
ATOM 1531 C C . SER A 1 208 ? -6.605 -13.469 0.205 1.00 67.75 208 SER A C 1
ATOM 1533 O O . SER A 1 208 ? -7.645 -13.126 0.768 1.00 67.75 208 SER A O 1
ATOM 1535 N N . VAL A 1 209 ? -5.468 -13.666 0.886 1.00 73.25 209 VAL A N 1
ATOM 1536 C CA . VAL A 1 209 ? -5.379 -13.576 2.347 1.00 73.25 209 VAL A CA 1
ATOM 1537 C C . VAL A 1 209 ? -4.553 -12.369 2.777 1.00 73.25 209 VAL A C 1
ATOM 1539 O O . VAL A 1 209 ? -3.435 -12.127 2.315 1.00 73.25 209 VAL A O 1
ATOM 1542 N N . ALA A 1 210 ? -5.134 -11.628 3.710 1.00 75.50 210 ALA A N 1
ATOM 1543 C CA . ALA A 1 210 ? -4.552 -10.495 4.399 1.00 75.50 210 ALA A CA 1
ATOM 1544 C C . ALA A 1 210 ? -3.890 -10.950 5.708 1.00 75.50 210 ALA A C 1
ATOM 1546 O O . ALA A 1 210 ? -4.529 -11.589 6.542 1.00 75.50 210 ALA A O 1
ATOM 1547 N N . TYR A 1 211 ? -2.630 -10.581 5.902 1.00 81.56 211 TYR A N 1
ATOM 1548 C CA . TYR A 1 211 ? -1.845 -10.824 7.106 1.00 81.56 211 TYR A CA 1
ATOM 1549 C C . TYR A 1 211 ? -1.351 -9.501 7.689 1.00 81.56 211 TYR A C 1
ATOM 1551 O O . TYR A 1 211 ? -1.101 -8.527 6.975 1.00 81.56 211 TYR A O 1
ATOM 1559 N N . ILE A 1 212 ? -1.171 -9.488 9.004 1.00 87.25 212 ILE A N 1
ATOM 1560 C CA . ILE A 1 212 ? -0.506 -8.408 9.726 1.00 87.25 212 ILE A CA 1
ATOM 1561 C C . ILE A 1 212 ? 0.607 -9.059 10.524 1.00 87.25 212 ILE A C 1
ATOM 1563 O O . ILE A 1 212 ? 0.352 -9.977 11.302 1.00 87.25 212 ILE A O 1
ATOM 1567 N N . LEU A 1 213 ? 1.836 -8.611 10.298 1.00 86.38 213 LEU A N 1
ATOM 1568 C CA . LEU A 1 213 ? 2.955 -8.960 11.161 1.00 86.38 213 LEU A CA 1
ATOM 1569 C C . LEU A 1 213 ? 3.155 -7.837 12.155 1.00 86.38 213 LEU A C 1
ATOM 1571 O O . LEU A 1 213 ? 3.231 -6.678 11.752 1.00 86.38 213 LEU A O 1
ATOM 1575 N N . ASP A 1 214 ? 3.254 -8.184 13.427 1.00 85.94 214 ASP A N 1
ATOM 1576 C CA . ASP A 1 214 ? 3.398 -7.225 14.508 1.00 85.94 214 ASP A CA 1
ATOM 1577 C C . ASP A 1 214 ? 4.370 -7.759 15.567 1.00 85.94 214 ASP A C 1
ATOM 1579 O O . ASP A 1 214 ? 4.435 -8.974 15.766 1.00 85.94 214 ASP A O 1
ATOM 1583 N N . GLU A 1 215 ? 5.166 -6.865 16.160 1.00 81.19 215 GLU A N 1
ATOM 1584 C CA . GLU A 1 215 ? 6.266 -7.174 17.101 1.00 81.19 215 GLU A CA 1
ATOM 1585 C C . GLU A 1 215 ? 5.838 -6.998 18.561 1.00 81.19 215 GLU A C 1
ATOM 1587 O O . GLU A 1 215 ? 5.272 -5.925 18.879 1.00 81.19 215 GLU A O 1
#

Sequence (215 aa):
MGIPGPLGGHLQVFSVALNAPDTLVATPVGKEQVATTWAVDAKLACFSYGAITSLQYNSILLVQVGKTQTHVANLHSSGVFDYPVPIPEATMKSTRLLTQVGAFSTFAWFTGFTTNADTPWKGLRFLSSNVSAYITETAFLAVGAYDLSTKSPTQGYSIIFDTASSGAAYPATGTGDTHEAVSLSTPVTLDMQGITLSPKAIPLTMGSVAYILDE

Secondary structure (DSSP, 8-state):
--PPPP-TT--EEEEE-TT-GGG--EEEEEE-S-TTSSPTT-EEEEEE-TT---GGG-EEEEEEE-SS-EEEEEEETTSPBPPPEEE-SS----GGGEEEEEEETTEEEEEEEEEETTEEEEEEETTEEEEEEE--TTEEEEEEEE---SSSSEEEEEEEEETTS-EEEEEEEE--SSS--EEE-S-EEE--TT----TT-EEEEETTEEEEE--

Foldseek 3Di:
DPDDDDDAQKDWDWDFDPPCVVDGDTHTQAIAPGRHDDGDPFDKDWAAPQPQPPLAQRWIWIWTQDPQWIWIWIQHSNRYIDDTDTQDDATLPDPQQKEFAEDAHNDTWIWTWGDDPPAAIFTQIVVGNHAPDHDPNAWQGWEKAYDPDNDAFTWIWIWTAGQVQWIKTWIWTAGPPPDGDIHTDDIDTDDSVPDRADSPWDWDDNHRDTDIDGD